Protein AF-A0A2S9X5I8-F1 (afdb_monomer)

Foldseek 3Di:
DDDDDDDDDDDDDDDDDDDPDPPDDDQLDPVLLVLLVQLLVLLVVLLVLLPDDDLLDPVSLVVNVVSLVSNLVSLVVNLVVVQAADPVLVVLLVVLLVLLVVLVFDQPPDPVPPDDDPPQGRSSSSVSLSSCSVRLVCPQLVLLSLLLNQLVVLLVLCCVQAVVCQVVQWADDPDPFKIKGQLVSRLVSLVVSVQCFDPPNHFFSPDPVPPDPVGFDLDQVVQVVVQVLQQQWDWDDVPPPPSTITIGGNCVLSVQLNVLSCVLDQDPPRNIRMDGPVSVVVSVVSNVVSSVSSVVSSVVSVVSSVSSSVSSSSSSVSVSVSSVVSSVVSVVSVVD

InterPro domains:
  IPR009483 Type III secretion systems tip complex component IpaD/BipD/SipD [PF06511] (50-334)
  IPR009483 Type III secretion systems tip complex component IpaD/BipD/SipD [TIGR02553] (14-335)
  IPR036708 BipD-like superfamily [G3DSA:1.20.1710.10] (15-336)
  IPR036708 BipD-like superfamily [SSF140693] (68-326)

Sequence (336 aa):
MRSSPSASPYPASSAAPDNHVIEQSAPVSDAVVSALENAQLKANTLSSILNSAAFSDLALRNERSVVQQQFRTSLAGLSDMGLPFTEAQRQALQEGLTAYVEAGARVPSMQISDDSPRTHSDVDLWELIMAAISGIGNSYLGVYEDVLTKYTEFFKAFSNKILAMMSTWIKPGSDDNTVGLDVNGILGALRDLLNEFSPPNGGVLLPREGDTENGWYENKSEAEEWASELPGSRVVEDPEHSGHWKVVIDMGPIDNMIAELEKLGTFGPIDIAYMNNAQFQSWQASFNSQQEILKNALQTLTQKYSNANSTYDNLVKVLSSTISACLETAKSFLQA

Organism: NCBI:txid1382803

Structure (mmCIF, N/CA/C/O backbone):
data_AF-A0A2S9X5I8-F1
#
_entry.id   AF-A0A2S9X5I8-F1
#
loop_
_atom_site.group_PDB
_atom_site.id
_atom_site.type_symbol
_atom_site.label_atom_id
_atom_site.label_alt_id
_atom_site.label_comp_id
_atom_site.label_asym_id
_atom_site.label_entity_id
_atom_site.label_seq_id
_atom_site.pdbx_PDB_ins_code
_atom_site.Cartn_x
_atom_site.Cartn_y
_atom_site.Cartn_z
_atom_site.occupancy
_atom_site.B_iso_or_equiv
_atom_site.auth_seq_id
_atom_site.auth_comp_id
_atom_site.auth_asym_id
_atom_site.auth_atom_id
_atom_site.pdbx_PDB_model_num
ATOM 1 N N . MET A 1 1 ? -94.592 2.952 50.146 1.00 37.78 1 MET A N 1
ATOM 2 C CA . MET A 1 1 ? -93.134 2.744 50.005 1.00 37.78 1 MET A CA 1
ATOM 3 C C . MET A 1 1 ? -92.466 4.100 50.187 1.00 37.78 1 MET A C 1
ATOM 5 O O . MET A 1 1 ? -92.813 5.001 49.443 1.00 37.78 1 MET A O 1
ATOM 9 N N . ARG A 1 2 ? -91.859 4.321 51.368 1.00 34.44 2 ARG A N 1
ATOM 10 C CA . ARG A 1 2 ? -90.451 4.734 51.609 1.00 34.44 2 ARG A CA 1
ATOM 11 C C . ARG A 1 2 ? -89.940 5.864 50.706 1.00 34.44 2 ARG A C 1
ATOM 13 O O . ARG A 1 2 ? -90.009 5.707 49.500 1.00 34.44 2 ARG A O 1
ATOM 20 N N . SER A 1 3 ? -89.275 6.927 51.139 1.00 32.34 3 SER A N 1
ATOM 21 C CA . SER A 1 3 ? -89.001 7.638 52.398 1.00 32.34 3 SER A CA 1
ATOM 22 C C . SER A 1 3 ? -88.277 8.912 51.922 1.00 32.34 3 SER A C 1
ATOM 24 O O . SER A 1 3 ? -87.502 8.839 50.969 1.00 32.34 3 SER A O 1
ATOM 26 N N . SER A 1 4 ? -88.535 10.058 52.547 1.00 28.52 4 SER A N 1
ATOM 27 C CA . SER A 1 4 ? -87.863 11.343 52.274 1.00 28.52 4 SER A CA 1
ATOM 28 C C . SER A 1 4 ? -86.419 11.385 52.865 1.00 28.52 4 SER A C 1
ATOM 30 O O . SER A 1 4 ? -85.915 10.342 53.279 1.00 28.52 4 SER A O 1
ATOM 32 N N . PRO A 1 5 ? -85.740 12.550 52.955 1.00 54.75 5 PRO A N 1
ATOM 33 C CA . PRO A 1 5 ? -84.664 13.027 52.072 1.00 54.75 5 PRO A CA 1
ATOM 34 C C . PRO A 1 5 ? -83.344 13.291 52.851 1.00 54.75 5 PRO A C 1
ATOM 36 O O . PRO A 1 5 ? -83.309 13.090 54.057 1.00 54.75 5 PRO A O 1
ATOM 39 N N . SER A 1 6 ? -82.277 13.794 52.212 1.00 30.12 6 SER A N 1
ATOM 40 C CA . SER A 1 6 ? -81.400 14.848 52.783 1.00 30.12 6 SER A CA 1
ATOM 41 C C . SER A 1 6 ? -80.223 15.178 51.860 1.00 30.12 6 SER A C 1
ATOM 43 O O . SER A 1 6 ? -79.555 14.297 51.330 1.00 30.12 6 SER A O 1
ATOM 45 N N . ALA A 1 7 ? -79.974 16.479 51.731 1.00 32.38 7 ALA A N 1
ATOM 46 C CA . ALA A 1 7 ? -78.851 17.130 51.071 1.00 32.38 7 ALA A CA 1
ATOM 47 C C . ALA A 1 7 ? -77.507 16.926 51.794 1.00 32.38 7 ALA A C 1
ATOM 49 O O . ALA A 1 7 ? -77.507 16.725 53.010 1.00 32.38 7 ALA A O 1
ATOM 50 N N . SER A 1 8 ? -76.386 17.120 51.082 1.00 34.78 8 SER A N 1
ATOM 51 C CA . SER A 1 8 ? -75.326 18.092 51.445 1.00 34.78 8 SER A CA 1
ATOM 52 C C . SER A 1 8 ? -74.068 18.014 50.546 1.00 34.78 8 SER A C 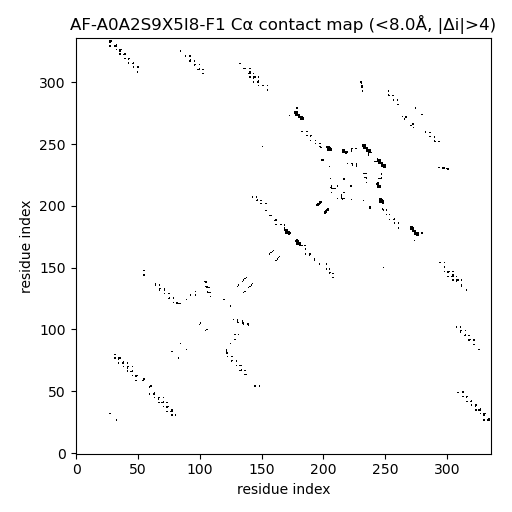1
ATOM 54 O O . SER A 1 8 ? -73.922 17.041 49.810 1.00 34.78 8 SER A O 1
ATOM 56 N N . PRO A 1 9 ? -73.209 19.062 50.554 1.00 47.09 9 PRO A N 1
ATOM 57 C CA . PRO A 1 9 ? -72.314 19.478 49.460 1.00 47.09 9 PRO A CA 1
ATOM 58 C C . PRO A 1 9 ? -70.809 19.265 49.765 1.00 47.09 9 PRO A C 1
ATOM 60 O O . PRO A 1 9 ? -70.504 18.742 50.830 1.00 47.09 9 PRO A O 1
ATOM 63 N N . TYR A 1 10 ? -69.925 19.753 48.862 1.00 30.06 10 TYR A N 1
ATOM 64 C CA . TYR A 1 10 ? -68.484 20.139 48.993 1.00 30.06 10 TYR A CA 1
ATOM 65 C C . TYR A 1 10 ? -67.465 19.476 48.021 1.00 30.06 10 TYR A C 1
ATOM 67 O O . TYR A 1 10 ? -67.820 18.491 47.378 1.00 30.06 10 TYR A O 1
ATOM 75 N N . PRO A 1 11 ? -66.270 20.089 47.773 1.00 41.66 11 PRO A N 1
ATOM 76 C CA . PRO A 1 11 ? -65.750 20.357 46.428 1.00 41.66 11 PRO A CA 1
ATOM 77 C C . PRO A 1 11 ? -64.325 19.787 46.174 1.00 41.66 11 PRO A C 1
ATOM 79 O O . PRO A 1 11 ? -63.853 18.907 46.883 1.00 41.66 11 PRO A O 1
ATOM 82 N N . ALA A 1 12 ? -63.673 20.317 45.133 1.00 40.72 12 ALA A N 1
ATOM 83 C CA . ALA A 1 12 ? -62.367 19.990 44.551 1.00 40.72 12 ALA A CA 1
ATOM 84 C C . ALA A 1 12 ? -61.193 19.671 45.506 1.00 40.72 12 ALA A C 1
ATOM 86 O O . ALA A 1 12 ? -61.000 20.332 46.524 1.00 40.72 12 ALA A O 1
ATOM 87 N N . SER A 1 13 ? -60.313 18.761 45.063 1.00 30.11 13 SER A N 1
ATOM 88 C CA . SER A 1 13 ? -58.919 18.666 45.516 1.00 30.11 13 SER A CA 1
ATOM 89 C C . SER A 1 13 ? -57.985 18.315 44.349 1.00 30.11 13 SER A C 1
ATOM 91 O O . SER A 1 13 ? -58.261 17.407 43.566 1.00 30.11 13 SER A O 1
ATOM 93 N N . SER A 1 14 ? -56.913 19.098 44.226 1.00 32.62 14 SER A N 1
ATOM 94 C CA . SER A 1 14 ? -55.806 18.978 43.278 1.00 32.62 14 SER A CA 1
ATOM 95 C C . SER A 1 14 ? -54.901 17.789 43.612 1.00 32.62 14 SER A C 1
ATOM 97 O O . SER A 1 14 ? -54.417 17.702 44.740 1.00 32.62 14 SER A O 1
ATOM 99 N N . ALA A 1 15 ? -54.580 16.953 42.626 1.00 31.75 15 ALA A N 1
ATOM 100 C CA . ALA A 1 15 ? -53.465 16.013 42.714 1.00 31.75 15 ALA A CA 1
ATOM 101 C C . ALA A 1 15 ? -52.297 16.535 41.863 1.00 31.75 15 ALA A C 1
ATOM 103 O O . ALA A 1 15 ? -52.464 16.836 40.681 1.00 31.75 15 ALA A O 1
ATOM 104 N N . ALA A 1 16 ? -51.144 16.698 42.510 1.00 29.66 16 ALA A N 1
ATOM 105 C CA . ALA A 1 16 ? -49.859 17.010 41.898 1.00 29.66 16 ALA A CA 1
ATOM 106 C C . ALA A 1 16 ? -49.371 15.843 41.010 1.00 29.66 16 ALA A C 1
ATOM 108 O O . ALA A 1 16 ? -49.796 14.708 41.232 1.00 29.66 16 ALA A O 1
ATOM 109 N N . PRO A 1 17 ? -48.488 16.083 40.024 1.00 34.19 17 PRO A N 1
ATOM 110 C CA . PRO A 1 17 ? -47.900 15.007 39.239 1.00 34.19 17 PRO A CA 1
ATOM 111 C C . PRO A 1 17 ? -46.821 14.277 40.053 1.00 34.19 17 PRO A C 1
ATOM 113 O O . PRO A 1 17 ? -45.871 14.896 40.535 1.00 34.19 17 PRO A O 1
ATOM 116 N N . ASP A 1 18 ? -46.989 12.961 40.192 1.00 29.16 18 ASP A N 1
ATOM 117 C CA . ASP A 1 18 ? -45.997 12.044 40.751 1.00 29.16 18 ASP A CA 1
ATOM 118 C C . ASP A 1 18 ? -44.714 12.080 39.916 1.00 29.16 18 ASP A C 1
ATOM 120 O O . ASP A 1 18 ? -44.684 11.735 38.733 1.00 29.16 18 ASP A O 1
ATOM 124 N N . ASN A 1 19 ? -43.640 12.514 40.564 1.00 31.80 19 ASN A N 1
ATOM 125 C CA . ASN A 1 19 ? -42.299 12.556 40.016 1.00 31.80 19 ASN A CA 1
ATOM 126 C C . ASN A 1 19 ? -41.675 11.160 40.187 1.00 31.80 19 ASN A C 1
ATOM 128 O O . ASN A 1 19 ? -41.025 10.880 41.194 1.00 31.80 19 ASN A O 1
ATOM 132 N N . HIS A 1 20 ? -41.905 10.256 39.232 1.00 30.30 20 HIS A N 1
ATOM 133 C CA . HIS A 1 20 ? -41.180 8.986 39.176 1.00 30.30 20 HIS A CA 1
ATOM 134 C C . HIS A 1 20 ? -39.748 9.235 38.691 1.00 30.30 20 HIS A C 1
ATOM 136 O O . HIS A 1 20 ? -39.457 9.238 37.497 1.00 30.30 20 HIS A O 1
ATOM 142 N N . VAL A 1 21 ? -38.847 9.437 39.651 1.00 31.95 21 VAL A N 1
ATOM 143 C CA . VAL A 1 21 ? -37.407 9.264 39.462 1.00 31.95 21 VAL A CA 1
ATOM 144 C C . VAL A 1 21 ? -37.164 7.777 39.196 1.00 31.95 21 VAL A C 1
ATOM 146 O O . VAL A 1 21 ? -37.357 6.943 40.079 1.00 31.95 21 VAL A O 1
ATOM 149 N N . ILE A 1 22 ? -36.777 7.432 37.968 1.00 32.19 22 ILE A N 1
ATOM 150 C CA . ILE A 1 22 ? -36.187 6.125 37.667 1.00 32.19 22 ILE A CA 1
ATOM 151 C C . ILE A 1 22 ? -34.718 6.204 38.098 1.00 32.19 22 ILE A C 1
ATOM 153 O O . ILE A 1 22 ? -33.839 6.509 37.302 1.00 32.19 22 ILE A O 1
ATOM 157 N N . GLU A 1 23 ? -34.459 5.968 39.382 1.00 36.84 23 GLU A N 1
ATOM 158 C CA . GLU A 1 23 ? -33.131 5.621 39.897 1.00 36.84 23 GLU A CA 1
ATOM 159 C C . GLU A 1 23 ? -33.099 4.105 40.106 1.00 36.84 23 GLU A C 1
ATOM 161 O O . GLU A 1 23 ? -33.421 3.587 41.172 1.00 36.84 23 GLU A O 1
ATOM 166 N N . GLN A 1 24 ? -32.745 3.373 39.055 1.00 35.09 24 GLN A N 1
ATOM 167 C CA . GLN A 1 24 ? -32.189 2.029 39.192 1.00 35.09 24 GLN A CA 1
ATOM 168 C C . GLN A 1 24 ? -30.978 1.929 38.268 1.00 35.09 24 GLN A C 1
ATOM 170 O O . GLN A 1 24 ? -31.032 1.320 37.204 1.00 35.09 24 GLN A O 1
ATOM 175 N N . SER A 1 25 ? -29.876 2.567 38.667 1.00 44.94 25 SER A N 1
ATOM 176 C CA . SER A 1 25 ? -28.558 2.165 38.189 1.00 44.94 25 SER A CA 1
ATOM 177 C C . SER A 1 25 ? -28.259 0.782 38.774 1.00 44.94 25 SER A C 1
ATOM 179 O O . SER A 1 25 ? -28.389 0.558 39.979 1.00 44.94 25 SER A O 1
ATOM 181 N N . ALA A 1 26 ? -27.916 -0.182 37.918 1.00 48.59 26 ALA A N 1
ATOM 182 C CA . ALA A 1 26 ? -27.430 -1.479 38.373 1.00 48.59 26 ALA A CA 1
ATOM 183 C C . ALA A 1 26 ? -26.225 -1.272 39.317 1.00 48.59 26 ALA A C 1
ATOM 185 O O . ALA A 1 26 ? -25.416 -0.375 39.062 1.00 48.59 26 ALA A O 1
ATOM 186 N N . PRO A 1 27 ? -26.075 -2.066 40.395 1.00 53.00 27 PRO A N 1
ATOM 187 C CA . PRO A 1 27 ? -24.922 -1.935 41.272 1.00 53.00 27 PRO A CA 1
ATOM 188 C C . PRO A 1 27 ? -23.655 -2.224 40.466 1.00 53.00 27 PRO A C 1
ATOM 190 O O . PRO A 1 27 ? -23.467 -3.329 39.950 1.00 53.00 27 PRO A O 1
ATOM 193 N N . VAL A 1 28 ? -22.795 -1.213 40.339 1.00 63.78 28 VAL A N 1
ATOM 194 C CA . VAL A 1 28 ? -21.451 -1.374 39.788 1.00 63.78 28 VAL A CA 1
ATOM 195 C C . VAL A 1 28 ? -20.745 -2.439 40.625 1.00 63.78 28 VAL A C 1
ATOM 197 O O . VAL A 1 28 ? -20.655 -2.313 41.842 1.00 63.78 28 VAL A O 1
ATOM 200 N N . SER A 1 29 ? -20.290 -3.513 39.983 1.00 78.25 29 SER A N 1
ATOM 201 C CA . SER A 1 29 ? -19.595 -4.620 40.646 1.00 78.25 29 SER A CA 1
ATOM 202 C C . SER A 1 29 ? -18.099 -4.590 40.334 1.00 78.25 29 SER A C 1
ATOM 204 O O . SER A 1 29 ? -17.684 -4.038 39.313 1.00 78.25 29 SER A O 1
ATOM 206 N N . ASP A 1 30 ? -17.282 -5.256 41.153 1.00 84.06 30 ASP A N 1
ATOM 207 C CA . ASP A 1 30 ? -15.849 -5.463 40.872 1.00 84.06 30 ASP A CA 1
ATOM 208 C C . ASP A 1 30 ? -15.601 -6.090 39.483 1.00 84.06 30 ASP A C 1
ATOM 210 O O . ASP A 1 30 ? -14.559 -5.868 38.859 1.00 84.06 30 ASP A O 1
ATOM 214 N N . ALA A 1 31 ? -16.579 -6.842 38.960 1.00 86.06 31 ALA A N 1
ATOM 215 C CA . ALA A 1 31 ? -16.538 -7.411 37.617 1.00 86.06 31 ALA A CA 1
ATOM 216 C C . ALA A 1 31 ? -16.594 -6.336 36.515 1.00 86.06 31 ALA A C 1
ATOM 218 O O . ALA A 1 31 ? -15.864 -6.447 35.530 1.00 86.06 31 ALA A O 1
ATOM 219 N N . VAL A 1 32 ? -17.392 -5.276 36.697 1.00 86.56 32 VAL A N 1
ATOM 220 C CA . VAL A 1 32 ? -17.468 -4.133 35.766 1.00 86.56 32 VAL A CA 1
ATOM 221 C C . VAL A 1 32 ? -16.136 -3.388 35.728 1.00 86.56 32 VAL A C 1
ATOM 223 O O . VAL A 1 32 ? -15.614 -3.102 34.652 1.00 86.56 32 VAL A O 1
ATOM 226 N N . VAL A 1 33 ? -15.548 -3.122 36.898 1.00 89.75 33 VAL A N 1
ATOM 227 C CA . VAL A 1 33 ? -14.234 -2.467 36.995 1.00 89.75 33 VAL A CA 1
ATOM 228 C C . VAL A 1 33 ? -13.156 -3.303 36.310 1.00 89.75 33 VAL A C 1
ATOM 230 O O . VAL A 1 33 ? -12.406 -2.776 35.493 1.00 89.75 33 VAL A O 1
ATOM 233 N N . SER A 1 34 ? -13.126 -4.612 36.568 1.00 91.31 34 SER A N 1
ATOM 234 C CA . SER A 1 34 ? -12.156 -5.525 35.950 1.00 91.31 34 SER A CA 1
ATOM 235 C C . SER A 1 3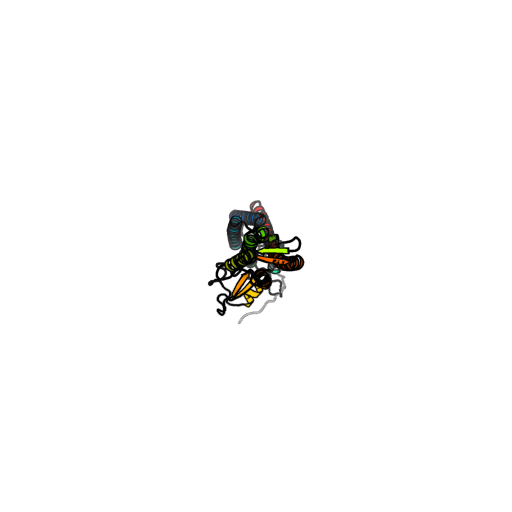4 ? -12.291 -5.577 34.422 1.00 91.31 34 SER A C 1
ATOM 237 O O . SER A 1 34 ? -11.288 -5.617 33.706 1.00 91.31 34 SER A O 1
ATOM 239 N N . ALA A 1 35 ? -13.523 -5.554 33.901 1.00 91.31 35 ALA A N 1
ATOM 240 C CA . ALA A 1 35 ? -13.779 -5.536 32.462 1.00 91.31 35 ALA A CA 1
ATOM 241 C C . ALA A 1 35 ? -13.320 -4.224 31.808 1.00 91.31 35 ALA A C 1
ATOM 243 O O . ALA A 1 35 ? -12.678 -4.253 30.756 1.00 91.31 35 ALA A O 1
ATOM 244 N N . LEU A 1 36 ? -13.581 -3.084 32.455 1.00 91.38 36 LEU A N 1
ATOM 245 C CA . LEU A 1 36 ? -13.126 -1.770 31.998 1.00 91.38 36 LEU A CA 1
ATOM 246 C C . LEU A 1 36 ? -11.594 -1.662 32.017 1.00 91.38 36 LEU A C 1
ATOM 248 O O . LEU A 1 36 ? -11.007 -1.191 31.045 1.00 91.38 36 LEU A O 1
ATOM 252 N N . GLU A 1 37 ? -10.924 -2.163 33.059 1.00 94.19 37 GLU A N 1
ATOM 253 C CA . GLU A 1 37 ? -9.454 -2.216 33.123 1.00 94.19 37 GLU A CA 1
ATOM 254 C C . GLU A 1 37 ? -8.860 -3.102 32.022 1.00 94.19 37 GLU A C 1
ATOM 256 O O . GLU A 1 37 ? -7.858 -2.742 31.398 1.00 94.19 37 GLU A O 1
ATOM 261 N N . ASN A 1 38 ? -9.498 -4.240 31.734 1.00 94.19 38 ASN A N 1
ATOM 262 C CA . ASN A 1 38 ? -9.086 -5.108 30.639 1.00 94.19 38 ASN A CA 1
ATOM 263 C C . ASN A 1 38 ? -9.219 -4.407 29.279 1.00 94.19 38 ASN A C 1
ATOM 265 O O . ASN A 1 38 ? -8.256 -4.393 28.512 1.00 94.19 38 ASN A O 1
ATOM 269 N N . ALA A 1 39 ? -10.370 -3.790 28.997 1.00 92.62 39 ALA A N 1
ATOM 270 C CA . ALA A 1 39 ? -10.597 -3.052 27.756 1.00 92.62 39 ALA A CA 1
ATOM 271 C C . ALA A 1 39 ? -9.616 -1.878 27.601 1.00 92.62 39 ALA A C 1
ATOM 273 O O . ALA A 1 39 ? -9.044 -1.687 26.526 1.00 92.62 39 ALA A O 1
ATOM 274 N N . GLN A 1 40 ? -9.349 -1.152 28.691 1.00 94.19 40 GLN A N 1
ATOM 275 C CA . GLN A 1 40 ? -8.390 -0.051 28.736 1.00 94.19 40 GLN A CA 1
ATOM 276 C C . GLN A 1 40 ? -6.969 -0.511 28.393 1.00 94.19 40 GLN A C 1
ATOM 278 O O . GLN A 1 40 ? -6.272 0.135 27.606 1.00 94.19 40 GLN A O 1
ATOM 283 N N . LEU A 1 41 ? -6.535 -1.644 28.954 1.00 95.56 41 LEU A N 1
ATOM 284 C CA . LEU A 1 41 ? -5.236 -2.232 28.642 1.00 95.56 41 LEU A CA 1
ATOM 285 C C . LEU A 1 41 ? -5.129 -2.557 27.147 1.00 95.56 41 LEU A C 1
ATOM 287 O O . LEU A 1 41 ? -4.132 -2.203 26.522 1.00 95.56 41 LEU A O 1
ATOM 291 N N . LYS A 1 42 ? -6.159 -3.181 26.560 1.00 95.12 42 LYS A N 1
ATOM 292 C CA . LYS A 1 42 ? -6.163 -3.538 25.132 1.00 95.12 42 LYS A CA 1
ATOM 293 C C . LYS A 1 42 ? -6.160 -2.315 24.217 1.00 95.12 42 LYS A C 1
ATOM 295 O O . LYS A 1 42 ? -5.407 -2.315 23.245 1.00 95.12 42 LYS A O 1
ATOM 300 N N . ALA A 1 43 ? -6.912 -1.267 24.553 1.00 93.19 43 ALA A N 1
ATOM 301 C CA . ALA A 1 43 ? -6.892 -0.002 23.817 1.00 93.19 43 ALA A CA 1
ATOM 302 C C . ALA A 1 43 ? -5.489 0.633 23.815 1.00 93.19 43 ALA A C 1
ATOM 304 O O . ALA A 1 43 ? -4.976 1.028 22.768 1.00 93.19 43 ALA A O 1
ATOM 305 N N . ASN A 1 44 ? -4.836 0.671 24.981 1.00 93.50 44 ASN A N 1
ATOM 306 C CA . ASN A 1 44 ? -3.496 1.240 25.132 1.00 93.50 44 ASN A CA 1
ATOM 307 C C . ASN A 1 44 ? -2.433 0.427 24.384 1.00 93.50 44 ASN A C 1
ATOM 309 O O . ASN A 1 44 ? -1.581 1.006 23.710 1.00 93.50 44 ASN A O 1
ATOM 313 N N . THR A 1 45 ? -2.490 -0.908 24.460 1.00 92.56 45 THR A N 1
ATOM 314 C CA . THR A 1 45 ? -1.598 -1.779 23.682 1.00 92.56 45 THR A CA 1
ATOM 315 C C . THR A 1 45 ? -1.792 -1.558 22.184 1.00 92.56 45 THR A C 1
ATOM 317 O O . THR A 1 45 ? -0.807 -1.392 21.469 1.00 92.56 45 THR A O 1
ATOM 320 N N . LEU A 1 46 ? -3.041 -1.486 21.710 1.00 91.06 46 LEU A N 1
ATOM 321 C CA . LEU A 1 46 ? -3.333 -1.254 20.298 1.00 91.06 46 LEU A CA 1
ATOM 322 C C . LEU A 1 46 ? -2.775 0.090 19.817 1.00 91.06 46 LEU A C 1
ATOM 324 O O . LEU A 1 46 ? -2.066 0.123 18.817 1.00 91.06 46 LEU A O 1
ATOM 328 N N . SER A 1 47 ? -3.026 1.179 20.550 1.00 91.00 47 SER A N 1
ATOM 329 C CA . SER A 1 47 ? -2.481 2.500 20.207 1.00 91.00 47 SER A CA 1
ATOM 330 C C . SER A 1 47 ? -0.946 2.500 20.222 1.00 91.00 47 SER A C 1
ATOM 332 O O . SER A 1 47 ? -0.319 3.073 19.334 1.00 91.00 47 SER A O 1
ATOM 334 N N . SER A 1 48 ? -0.305 1.791 21.158 1.00 90.69 48 SER A N 1
ATOM 335 C CA . SER A 1 48 ? 1.159 1.652 21.162 1.00 90.69 48 SER A CA 1
ATOM 336 C C . SER A 1 48 ? 1.688 0.937 19.915 1.00 90.69 48 SER A C 1
ATOM 338 O O . SER A 1 48 ? 2.730 1.334 19.397 1.00 90.69 48 SER A O 1
ATOM 340 N N . ILE A 1 49 ? 0.991 -0.095 19.430 1.00 88.75 49 ILE A N 1
ATOM 341 C CA . ILE A 1 49 ? 1.370 -0.815 18.206 1.00 88.75 49 ILE A CA 1
ATOM 342 C C . ILE A 1 49 ? 1.171 0.081 16.977 1.00 88.75 49 ILE A C 1
ATOM 344 O O . ILE A 1 49 ? 2.070 0.167 16.145 1.00 88.75 49 ILE A O 1
ATOM 348 N N . LEU A 1 50 ? 0.054 0.812 16.890 1.00 86.88 50 LEU A N 1
ATOM 349 C CA . LEU A 1 50 ? -0.230 1.745 15.785 1.00 86.88 50 LEU A CA 1
ATOM 350 C C . LEU A 1 50 ? 0.798 2.876 15.666 1.00 86.88 50 LEU A C 1
ATOM 352 O O . LEU A 1 50 ? 1.047 3.383 14.573 1.00 86.88 50 LEU A O 1
ATOM 356 N N . ASN A 1 51 ? 1.402 3.265 16.788 1.00 86.31 51 ASN A N 1
ATOM 357 C CA . ASN A 1 51 ? 2.446 4.285 16.843 1.00 86.31 51 ASN A CA 1
ATOM 358 C C . ASN A 1 51 ? 3.871 3.702 16.730 1.00 86.31 51 ASN A C 1
ATOM 360 O O . ASN A 1 51 ? 4.848 4.452 16.781 1.00 86.31 51 ASN A O 1
ATOM 364 N N . SER A 1 52 ? 4.015 2.381 16.571 1.00 82.00 52 SER A N 1
ATOM 365 C CA . SER A 1 52 ? 5.308 1.735 16.333 1.00 82.00 52 SER A CA 1
ATOM 366 C C . SER A 1 52 ? 5.701 1.819 14.849 1.00 82.00 52 SER A C 1
ATOM 368 O O . SER A 1 52 ? 4.875 1.717 13.946 1.00 82.00 52 SER A O 1
ATOM 370 N N . ALA A 1 53 ? 6.980 2.082 14.579 1.00 60.19 53 ALA A N 1
ATOM 371 C CA . ALA A 1 53 ? 7.423 2.716 13.334 1.00 60.19 53 ALA A CA 1
ATOM 372 C C . ALA A 1 53 ? 7.583 1.803 12.094 1.00 60.19 53 ALA A C 1
ATOM 374 O O . ALA A 1 53 ? 8.292 2.191 11.165 1.00 60.19 53 ALA A O 1
ATOM 375 N N . ALA A 1 54 ? 6.971 0.617 12.020 1.00 63.91 54 ALA A N 1
ATOM 376 C CA . ALA A 1 54 ? 7.208 -0.286 10.885 1.00 63.91 54 ALA A CA 1
ATOM 377 C C . ALA A 1 54 ? 5.946 -1.004 10.388 1.00 63.91 54 ALA A C 1
ATOM 379 O O . ALA A 1 54 ? 5.662 -2.132 10.777 1.00 63.91 54 ALA A O 1
ATOM 380 N N . PHE A 1 55 ? 5.247 -0.386 9.431 1.00 67.81 55 PHE A N 1
ATOM 381 C CA . PHE A 1 55 ? 4.151 -1.029 8.687 1.00 67.81 55 PHE A CA 1
ATOM 382 C C . PHE A 1 55 ? 4.608 -2.281 7.915 1.00 67.81 55 PHE A C 1
ATOM 384 O O . PHE A 1 55 ? 3.816 -3.179 7.648 1.00 67.81 55 PHE A O 1
ATOM 391 N N . SER A 1 56 ? 5.889 -2.339 7.538 1.00 66.25 56 SER A N 1
ATOM 392 C CA . SER A 1 56 ? 6.476 -3.441 6.773 1.00 66.25 56 SER A CA 1
ATOM 393 C C . SER A 1 56 ? 6.845 -4.653 7.633 1.00 66.25 56 SER A C 1
ATOM 395 O O . SER A 1 56 ? 7.187 -5.703 7.088 1.00 66.25 56 SER A O 1
ATOM 397 N N . ASP A 1 57 ? 6.767 -4.542 8.961 1.00 78.06 57 ASP A N 1
ATOM 398 C CA . ASP A 1 57 ? 7.034 -5.656 9.864 1.00 78.06 57 ASP A CA 1
ATOM 399 C C . ASP A 1 57 ? 5.792 -6.555 9.974 1.00 78.06 57 ASP A C 1
ATOM 401 O O . ASP A 1 57 ? 4.769 -6.200 10.565 1.00 78.06 57 ASP A O 1
ATOM 405 N N . LEU A 1 58 ? 5.881 -7.750 9.385 1.00 74.50 58 LEU A N 1
ATOM 406 C CA . LEU A 1 58 ? 4.813 -8.749 9.424 1.00 74.50 58 LEU A CA 1
ATOM 407 C C . LEU A 1 58 ? 4.462 -9.179 10.858 1.00 74.50 58 LEU A C 1
ATOM 409 O O . LEU A 1 58 ? 3.295 -9.453 11.137 1.00 74.50 58 LEU A O 1
ATOM 413 N N . ALA A 1 59 ? 5.436 -9.236 11.771 1.00 80.12 59 ALA A N 1
ATOM 414 C CA . ALA A 1 59 ? 5.179 -9.612 13.156 1.00 80.12 59 ALA A CA 1
ATOM 415 C C . ALA A 1 59 ? 4.339 -8.542 13.862 1.00 80.12 59 ALA A C 1
ATOM 417 O O . ALA A 1 59 ? 3.345 -8.889 14.498 1.00 80.12 59 ALA A O 1
ATOM 418 N N . LEU A 1 60 ? 4.669 -7.259 13.669 1.00 79.38 60 LEU A N 1
ATOM 419 C CA . LEU A 1 60 ? 3.883 -6.148 14.218 1.00 79.38 60 LEU A CA 1
ATOM 420 C C . LEU A 1 60 ? 2.473 -6.088 13.621 1.00 79.38 60 LEU A C 1
ATOM 422 O O . LEU A 1 60 ? 1.517 -5.839 14.352 1.00 79.38 60 LEU A O 1
ATOM 426 N N . ARG A 1 61 ? 2.304 -6.374 12.323 1.00 78.19 61 ARG A N 1
ATOM 427 C CA . ARG A 1 61 ? 0.969 -6.452 11.696 1.00 78.19 61 ARG A CA 1
ATOM 428 C C . ARG A 1 61 ? 0.120 -7.586 12.268 1.00 78.19 61 ARG A C 1
ATOM 430 O O . ARG A 1 61 ? -1.047 -7.380 12.604 1.00 78.19 61 ARG A O 1
ATOM 437 N N . ASN A 1 62 ? 0.710 -8.768 12.440 1.00 81.94 62 ASN A N 1
ATOM 438 C CA . ASN A 1 62 ? 0.028 -9.899 13.066 1.00 81.94 62 ASN A CA 1
ATOM 439 C C . ASN A 1 62 ? -0.339 -9.589 14.523 1.00 81.94 62 ASN A C 1
ATOM 441 O O . ASN A 1 62 ? -1.459 -9.865 14.952 1.00 81.94 62 ASN A O 1
ATOM 445 N N . GLU A 1 63 ? 0.571 -8.966 15.273 1.00 85.75 63 GLU A N 1
ATOM 446 C CA . GLU A 1 63 ? 0.313 -8.525 16.643 1.00 85.75 63 GLU A CA 1
ATOM 447 C C . GLU A 1 63 ? -0.823 -7.494 16.697 1.00 85.75 63 GLU A C 1
ATOM 449 O O . GLU A 1 63 ? -1.749 -7.648 17.494 1.00 85.75 63 GLU A O 1
ATOM 454 N N . ARG A 1 64 ? -0.820 -6.501 15.797 1.00 85.69 64 ARG A N 1
ATOM 455 C CA . ARG A 1 64 ? -1.892 -5.504 15.656 1.00 85.69 64 ARG A CA 1
ATOM 456 C C . ARG A 1 64 ? -3.246 -6.174 15.451 1.00 85.69 64 ARG A C 1
ATOM 458 O O . ARG A 1 64 ? -4.187 -5.855 16.174 1.00 85.69 64 ARG A O 1
ATOM 465 N N . SER A 1 65 ? -3.334 -7.113 14.507 1.00 83.62 65 SER A N 1
ATOM 466 C CA . SER A 1 65 ? -4.569 -7.850 14.211 1.00 83.62 65 SER A CA 1
ATOM 467 C C . SER A 1 65 ? -5.077 -8.623 15.437 1.00 83.62 65 SER A C 1
ATOM 469 O O . SER A 1 65 ? -6.252 -8.527 15.803 1.00 83.62 65 SER A O 1
ATOM 471 N N . VAL A 1 66 ? -4.180 -9.313 16.149 1.00 87.56 66 VAL A N 1
ATOM 472 C CA . VAL A 1 66 ? -4.520 -10.048 17.377 1.00 87.56 66 VAL A CA 1
ATOM 473 C C . VAL A 1 66 ? -5.006 -9.106 18.480 1.00 87.56 66 VAL A C 1
ATOM 475 O O . VAL A 1 66 ? -6.038 -9.365 19.102 1.00 87.56 66 VAL A O 1
ATOM 478 N N . VAL A 1 67 ? -4.296 -8.006 18.736 1.00 90.31 67 VAL A N 1
ATOM 479 C CA . VAL A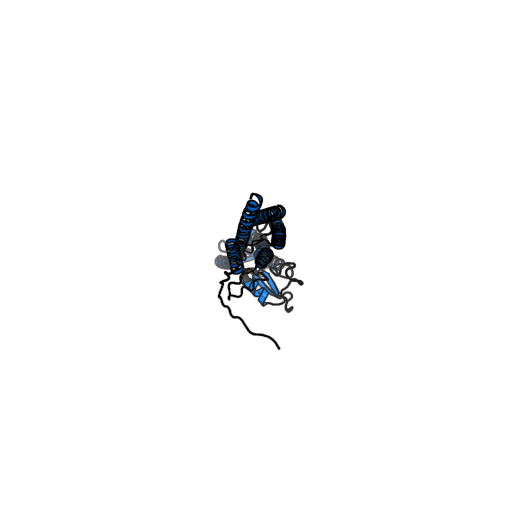 1 67 ? -4.661 -7.046 19.789 1.00 90.31 67 VAL A CA 1
ATOM 480 C C . VAL A 1 67 ? -5.961 -6.320 19.447 1.00 90.31 67 VAL A C 1
ATOM 482 O O . VAL A 1 67 ? -6.790 -6.118 20.332 1.00 90.31 67 VAL A O 1
ATOM 485 N N . GLN A 1 68 ? -6.198 -6.002 18.175 1.00 88.44 68 GLN A N 1
ATOM 486 C CA . GLN A 1 68 ? -7.467 -5.456 17.694 1.00 88.44 68 GLN A CA 1
ATOM 487 C C . GLN A 1 68 ? -8.633 -6.415 17.972 1.00 88.44 68 GLN A C 1
ATOM 489 O O . GLN A 1 68 ? -9.662 -5.990 18.501 1.00 88.44 68 GLN A O 1
ATOM 494 N N . GLN A 1 69 ? -8.468 -7.712 17.695 1.00 87.88 69 GLN A N 1
ATOM 495 C CA . GLN A 1 69 ? -9.499 -8.711 17.987 1.00 87.88 69 GLN A CA 1
ATOM 496 C C . GLN A 1 69 ? -9.746 -8.867 19.496 1.00 87.88 69 GLN A C 1
ATOM 498 O O . GLN A 1 69 ? -10.894 -8.989 19.937 1.00 87.88 69 GLN A O 1
ATOM 503 N N . GLN A 1 70 ? -8.684 -8.835 20.305 1.00 90.81 70 GLN A N 1
ATOM 504 C CA . GLN A 1 70 ? -8.804 -8.853 21.764 1.00 90.81 70 GLN A CA 1
ATOM 505 C C . GLN A 1 70 ? -9.546 -7.617 22.271 1.00 90.81 70 GLN A C 1
ATOM 507 O O . GLN A 1 70 ? -10.451 -7.756 23.086 1.00 90.81 70 GLN A O 1
ATOM 512 N N . PHE A 1 71 ? -9.216 -6.431 21.753 1.00 92.00 71 PHE A N 1
ATOM 513 C CA . PHE A 1 71 ? -9.887 -5.195 22.130 1.00 92.00 71 PHE A CA 1
ATOM 514 C C . PHE A 1 71 ? -11.377 -5.242 21.790 1.00 92.00 71 PHE A C 1
ATOM 516 O O . PHE A 1 71 ? -12.204 -4.999 22.665 1.00 92.00 71 PHE A O 1
ATOM 523 N N . ARG A 1 72 ? -11.734 -5.665 20.569 1.00 88.94 72 ARG A N 1
ATOM 524 C CA . ARG A 1 72 ? -13.133 -5.885 20.169 1.00 88.94 72 ARG A CA 1
ATOM 525 C C . ARG A 1 72 ? -13.862 -6.810 21.147 1.00 88.94 72 ARG A C 1
ATOM 527 O O . ARG A 1 72 ? -14.978 -6.512 21.556 1.00 88.94 72 ARG A O 1
ATOM 534 N N . THR A 1 73 ? -13.234 -7.923 21.522 1.00 89.88 73 THR A N 1
ATOM 535 C CA . THR A 1 73 ? -13.827 -8.898 22.450 1.00 89.88 73 THR A CA 1
ATOM 536 C C . THR A 1 73 ? -14.059 -8.287 23.834 1.00 89.88 73 THR A C 1
ATOM 538 O O . THR A 1 73 ? -15.110 -8.512 24.430 1.00 89.88 73 THR A O 1
ATOM 541 N N . SER A 1 74 ? -13.128 -7.464 24.329 1.00 91.19 74 SER A N 1
ATOM 542 C CA . SER A 1 74 ? -13.314 -6.728 25.583 1.00 91.19 74 SER A CA 1
ATOM 543 C C . SER A 1 74 ? -14.498 -5.758 25.502 1.00 91.19 74 SER A C 1
ATOM 545 O O . SER A 1 74 ? -15.271 -5.676 26.450 1.00 91.19 74 SER A O 1
ATOM 547 N N . LEU A 1 75 ? -14.689 -5.068 24.370 1.00 88.88 75 LEU A N 1
ATOM 548 C CA . LEU A 1 75 ? -15.836 -4.172 24.176 1.00 88.88 75 LEU A CA 1
ATOM 549 C C . LEU A 1 75 ? -17.173 -4.909 24.100 1.00 88.88 75 LEU A C 1
ATOM 551 O O . LEU A 1 75 ? -18.155 -4.417 24.646 1.00 88.88 75 LEU A O 1
ATOM 555 N N . ALA A 1 76 ? -17.207 -6.097 23.492 1.00 87.06 76 ALA A N 1
ATOM 556 C CA . ALA A 1 76 ? -18.399 -6.945 23.512 1.00 87.06 76 ALA A CA 1
ATOM 557 C C . ALA A 1 76 ? -18.804 -7.287 24.951 1.00 87.06 76 ALA A C 1
ATOM 559 O O . ALA A 1 76 ? -19.962 -7.124 25.322 1.00 87.06 76 ALA A O 1
ATOM 560 N N . GLY A 1 77 ? -17.827 -7.635 25.795 1.00 87.75 77 GLY A N 1
ATOM 561 C CA . GLY A 1 77 ? -18.069 -7.861 27.218 1.00 87.75 77 GLY A CA 1
ATOM 562 C C . GLY A 1 77 ? -18.618 -6.630 27.950 1.00 87.75 77 GLY A C 1
ATOM 563 O O . GLY A 1 77 ? -19.469 -6.781 28.820 1.00 87.75 77 GLY A O 1
ATOM 564 N N . LEU A 1 78 ? -18.176 -5.416 27.597 1.00 86.19 78 LEU A N 1
ATOM 565 C CA . LEU A 1 78 ? -18.726 -4.173 28.163 1.00 86.19 78 LEU A CA 1
ATOM 566 C C . LEU A 1 78 ? -20.162 -3.901 27.692 1.00 86.19 78 LEU A C 1
ATOM 568 O O . LEU A 1 78 ? -20.991 -3.461 28.490 1.00 86.19 78 LEU A O 1
ATOM 572 N N . SER A 1 79 ? -20.457 -4.191 26.424 1.00 84.50 79 SER A N 1
ATOM 573 C CA . SER A 1 79 ? -21.801 -4.084 25.849 1.00 84.50 79 SER A CA 1
ATOM 574 C C . SER A 1 79 ? -22.788 -5.019 26.550 1.00 84.50 79 SER A C 1
ATOM 576 O O . SER A 1 79 ? -23.872 -4.588 26.941 1.00 84.50 79 SER A O 1
ATOM 578 N N . ASP A 1 80 ? -22.395 -6.275 26.783 1.00 85.25 80 ASP A N 1
ATOM 579 C CA . ASP A 1 80 ? -23.222 -7.283 27.464 1.00 85.25 80 ASP A CA 1
ATOM 580 C C . ASP A 1 80 ? -23.547 -6.901 28.918 1.00 85.25 80 ASP A C 1
ATOM 582 O O . ASP A 1 80 ? -24.566 -7.317 29.470 1.00 85.25 80 ASP A O 1
ATOM 586 N N . MET A 1 81 ? -22.696 -6.083 29.545 1.00 83.81 81 MET A N 1
ATOM 587 C CA . MET A 1 81 ? -22.922 -5.548 30.891 1.00 83.81 81 MET A CA 1
ATOM 588 C C . MET A 1 81 ? -23.911 -4.373 30.920 1.00 83.81 81 MET A C 1
ATOM 590 O O . MET A 1 81 ? -24.280 -3.933 32.009 1.00 83.81 81 MET A O 1
ATOM 594 N N . GLY A 1 82 ? -24.345 -3.862 29.762 1.00 78.38 82 GLY A N 1
ATOM 595 C CA . GLY A 1 82 ? -25.328 -2.782 29.665 1.00 78.38 82 GLY A CA 1
ATOM 596 C C . GLY A 1 82 ? -24.840 -1.453 30.242 1.00 78.38 82 GLY A C 1
ATOM 597 O O . GLY A 1 82 ? -25.632 -0.714 30.826 1.00 78.38 82 GLY A O 1
ATOM 598 N N . LEU A 1 83 ? -23.537 -1.164 30.134 1.00 76.38 83 LEU A N 1
ATOM 599 C CA . LEU A 1 83 ? -22.960 0.065 30.678 1.00 76.38 83 LEU A CA 1
ATOM 600 C C . LEU A 1 83 ? -23.477 1.295 29.917 1.00 76.38 83 LEU A C 1
ATOM 602 O O . LEU A 1 83 ? -23.244 1.379 28.706 1.00 76.38 83 LEU A O 1
ATOM 606 N N . PRO A 1 84 ? -24.136 2.248 30.606 1.00 77.75 84 PRO A N 1
ATOM 607 C CA . PRO A 1 84 ? -24.668 3.430 29.954 1.00 77.75 84 PRO A CA 1
ATOM 608 C C . PRO A 1 84 ? -23.561 4.430 29.617 1.00 77.75 84 PRO A C 1
ATOM 610 O O . PRO A 1 84 ? -22.554 4.530 30.327 1.00 77.75 84 PRO A O 1
ATOM 613 N N . PHE A 1 85 ? -23.786 5.221 28.571 1.00 80.19 85 PHE A N 1
ATOM 614 C CA . PHE A 1 85 ? -22.933 6.355 28.231 1.00 80.19 85 PHE A CA 1
ATOM 615 C C . PHE A 1 85 ? -23.535 7.665 28.735 1.00 80.19 85 PHE A C 1
ATOM 617 O O . PHE A 1 85 ? -24.737 7.911 28.649 1.00 80.19 85 PHE A O 1
ATOM 624 N N . THR A 1 86 ? -22.676 8.556 29.220 1.00 83.00 86 THR A N 1
ATOM 625 C CA . THR A 1 86 ? -23.037 9.965 29.406 1.00 83.00 86 THR A CA 1
ATOM 626 C C . THR A 1 86 ? -23.167 10.667 28.053 1.00 83.00 86 THR A C 1
ATOM 628 O O . THR A 1 86 ? -22.574 10.242 27.060 1.00 83.00 86 THR A O 1
ATOM 631 N N . GLU A 1 87 ? -23.877 11.796 28.015 1.00 79.94 87 GLU A N 1
ATOM 632 C CA . GLU A 1 87 ? -24.034 12.584 26.784 1.00 79.94 87 GLU A CA 1
ATOM 633 C C . GLU A 1 87 ? -22.682 13.039 26.204 1.00 79.94 87 GLU A C 1
ATOM 635 O O . GLU A 1 87 ? -22.460 12.964 24.999 1.00 79.94 87 GLU A O 1
ATOM 640 N N . ALA A 1 88 ? -21.731 13.418 27.066 1.00 81.75 88 ALA A N 1
ATOM 641 C CA . ALA A 1 88 ? -20.385 13.803 26.641 1.00 81.75 88 ALA A CA 1
ATOM 642 C C . ALA A 1 88 ? -19.613 12.632 26.003 1.00 81.75 88 ALA A C 1
ATOM 644 O O . ALA A 1 88 ? -18.940 12.812 24.989 1.00 81.75 88 ALA A O 1
ATOM 645 N N . GLN A 1 89 ? -19.729 11.423 26.566 1.00 82.94 89 GLN A N 1
ATOM 646 C CA . GLN A 1 89 ? -19.121 10.222 25.984 1.00 82.94 89 GLN A CA 1
ATOM 647 C C . GLN A 1 89 ? -19.767 9.877 24.643 1.00 82.94 89 GLN A C 1
ATOM 649 O O . GLN A 1 89 ? -19.060 9.574 23.685 1.00 82.94 89 GLN A O 1
ATOM 654 N N . ARG A 1 90 ? -21.097 9.974 24.550 1.00 82.31 90 ARG A N 1
ATOM 655 C CA . ARG A 1 90 ? -21.831 9.744 23.305 1.00 82.31 90 ARG A CA 1
ATOM 656 C C . ARG A 1 90 ? -21.373 10.692 22.199 1.00 82.31 90 ARG A C 1
ATOM 658 O O . ARG A 1 90 ? -21.080 10.225 21.101 1.00 82.31 90 ARG A O 1
ATOM 665 N N . GLN A 1 91 ? -21.264 11.986 22.494 1.00 82.88 91 GLN A N 1
ATOM 666 C CA . GLN A 1 91 ? -20.806 12.977 21.524 1.00 82.88 91 GLN A CA 1
ATOM 667 C C . GLN A 1 91 ? -19.380 12.676 21.039 1.00 82.88 91 GLN A C 1
ATOM 669 O O . GLN A 1 91 ? -19.148 12.608 19.834 1.00 82.88 91 GLN A O 1
ATOM 674 N N . ALA A 1 92 ? -18.442 12.410 21.954 1.00 83.38 92 ALA A N 1
ATOM 675 C CA . ALA A 1 92 ? -17.058 12.097 21.591 1.00 83.38 92 ALA A CA 1
ATOM 676 C C . ALA A 1 92 ? -16.956 10.849 20.693 1.00 83.38 92 ALA A C 1
ATOM 678 O O . ALA A 1 92 ? -16.206 10.834 19.716 1.00 83.38 92 ALA A O 1
ATOM 679 N N . LEU A 1 93 ? -17.739 9.810 20.998 1.00 82.44 93 LEU A N 1
ATOM 680 C CA . LEU A 1 93 ? -17.812 8.587 20.199 1.00 82.44 93 LEU A CA 1
ATOM 681 C C . LEU A 1 93 ? -18.360 8.854 18.792 1.00 82.44 93 LEU A C 1
ATOM 683 O O . LEU A 1 93 ? -17.793 8.370 17.815 1.00 82.44 93 LEU A O 1
ATOM 687 N N . GLN A 1 94 ? -19.432 9.638 18.678 1.00 81.50 94 GLN A N 1
ATOM 688 C CA . GLN A 1 94 ? -20.027 10.000 17.389 1.00 81.50 94 GLN A CA 1
ATOM 689 C C . GLN A 1 94 ? -19.086 10.846 16.525 1.00 81.50 94 GLN A C 1
ATOM 691 O O . GLN A 1 94 ? -18.978 10.597 15.324 1.00 81.50 94 GLN A O 1
ATOM 696 N N . GLU A 1 95 ? -18.375 11.806 17.118 1.00 82.75 95 GLU A N 1
ATOM 697 C CA . GLU A 1 95 ? -17.382 12.624 16.413 1.00 82.75 95 GLU A CA 1
ATOM 698 C C . GLU A 1 95 ? -16.217 11.764 15.899 1.00 82.75 95 GLU A C 1
ATOM 700 O O . GLU A 1 95 ? -15.854 11.851 14.724 1.00 82.75 95 GLU A O 1
ATOM 705 N N . GLY A 1 96 ? -15.681 10.869 16.738 1.00 81.25 96 GLY A N 1
ATOM 706 C CA . GLY A 1 96 ? -14.607 9.952 16.343 1.00 81.25 96 GLY A CA 1
ATOM 707 C C . GLY A 1 96 ? -15.019 8.977 15.234 1.00 81.25 96 GLY A C 1
ATOM 708 O O . GLY A 1 96 ? -14.235 8.696 14.329 1.00 81.25 96 GLY A O 1
ATOM 709 N N . LEU A 1 97 ? -16.260 8.490 15.278 1.00 78.50 97 LEU A N 1
ATOM 710 C CA . LEU A 1 97 ? -16.837 7.623 14.251 1.00 78.50 97 LEU A CA 1
ATOM 711 C C . LEU A 1 97 ? -17.069 8.366 12.927 1.00 78.50 97 LEU A C 1
ATOM 713 O O . LEU A 1 97 ? -16.703 7.849 11.872 1.00 78.50 97 LEU A O 1
ATOM 717 N N . THR A 1 98 ? -17.621 9.582 12.977 1.00 79.50 98 THR A N 1
ATOM 718 C CA . THR A 1 98 ? -17.864 10.426 11.793 1.00 79.50 98 THR A CA 1
ATOM 719 C C . THR A 1 98 ? -16.561 10.743 11.066 1.00 79.50 98 THR A C 1
ATOM 721 O O . THR A 1 98 ? -16.449 10.462 9.875 1.00 79.50 98 THR A O 1
ATOM 724 N N . ALA A 1 99 ? -15.541 11.218 11.790 1.00 78.31 99 ALA A N 1
ATOM 725 C CA . ALA A 1 99 ? -14.228 11.511 11.214 1.00 78.31 99 ALA A CA 1
ATOM 726 C C . ALA A 1 99 ? -13.601 10.282 10.529 1.00 78.31 99 ALA A C 1
ATOM 728 O O . ALA A 1 99 ? -12.852 10.408 9.559 1.00 78.31 99 ALA A O 1
ATOM 729 N N . TYR A 1 100 ? -13.915 9.078 11.018 1.00 74.44 100 TYR A N 1
ATOM 730 C CA . TYR A 1 100 ? -13.438 7.845 10.411 1.00 74.44 100 TYR A CA 1
ATOM 731 C C . TYR A 1 100 ? -14.152 7.509 9.096 1.00 74.44 100 TYR A C 1
ATOM 733 O O . TYR A 1 100 ? -13.501 7.129 8.123 1.00 74.44 100 TYR A O 1
ATOM 741 N N . VAL A 1 101 ? -15.475 7.672 9.039 1.00 76.38 101 VAL A N 1
ATOM 742 C CA . VAL A 1 101 ? -16.249 7.486 7.798 1.00 76.38 101 VAL A CA 1
ATOM 743 C C . VAL A 1 101 ? -15.826 8.491 6.737 1.00 76.38 101 VAL A C 1
ATOM 745 O O . VAL A 1 101 ? -15.586 8.107 5.595 1.00 76.38 101 VAL A O 1
ATOM 748 N N . GLU A 1 102 ? -15.667 9.757 7.121 1.00 77.06 102 GLU A N 1
ATOM 749 C CA . GLU A 1 102 ? -15.216 10.829 6.227 1.00 77.06 102 GLU A CA 1
ATOM 750 C C . GLU A 1 102 ? -13.824 10.562 5.639 1.00 77.06 102 GLU A C 1
ATOM 752 O O . GLU A 1 102 ? -13.533 10.989 4.523 1.00 77.06 102 GLU A O 1
ATOM 757 N N . ALA A 1 103 ? -12.975 9.799 6.335 1.00 72.31 103 ALA A N 1
ATOM 758 C CA . ALA A 1 103 ? -11.679 9.375 5.814 1.00 72.31 103 ALA A CA 1
ATOM 759 C C . ALA A 1 103 ? -11.775 8.309 4.697 1.00 72.31 103 ALA A C 1
ATOM 761 O O . ALA A 1 103 ? -10.750 7.949 4.118 1.00 72.31 103 ALA A O 1
ATOM 762 N N . GLY A 1 104 ? -12.969 7.808 4.360 1.00 68.69 104 GLY A N 1
ATOM 763 C CA . GLY A 1 104 ? -13.193 6.836 3.279 1.00 68.69 104 GLY A CA 1
ATOM 764 C C . GLY A 1 104 ? -13.381 5.395 3.755 1.00 68.69 104 GLY A C 1
ATOM 765 O O . GLY A 1 104 ? -13.299 4.451 2.967 1.00 68.69 104 GLY A O 1
ATOM 766 N N . ALA A 1 105 ? -13.627 5.201 5.045 1.00 69.00 105 ALA A N 1
ATOM 767 C CA . ALA A 1 105 ? -13.854 3.886 5.604 1.00 69.00 105 ALA A CA 1
ATOM 768 C C . ALA A 1 105 ? -15.253 3.337 5.339 1.00 69.00 105 ALA A C 1
ATOM 770 O O . ALA A 1 105 ? -16.263 3.976 5.629 1.00 69.00 105 ALA A O 1
ATOM 771 N N . ARG A 1 106 ? -15.313 2.079 4.896 1.00 62.69 106 ARG A N 1
ATOM 772 C CA . ARG A 1 106 ? -16.569 1.343 4.734 1.00 62.69 106 ARG A CA 1
ATOM 773 C C . ARG A 1 106 ? -16.908 0.619 6.036 1.00 62.69 106 ARG A C 1
ATOM 775 O O . ARG A 1 106 ? -16.361 -0.448 6.314 1.00 62.69 106 ARG A O 1
ATOM 782 N N . VAL A 1 107 ? -17.802 1.195 6.839 1.00 56.25 107 VAL A N 1
ATOM 783 C CA . VAL A 1 107 ? -18.373 0.524 8.019 1.00 56.25 107 VAL A CA 1
ATOM 784 C C . VAL A 1 107 ? -19.690 -0.146 7.595 1.00 56.25 107 VAL A C 1
ATOM 786 O O . VAL A 1 107 ? -20.617 0.570 7.216 1.00 56.25 107 VAL A O 1
ATOM 789 N N . PRO A 1 108 ? -19.812 -1.491 7.643 1.00 45.78 108 PRO A N 1
ATOM 790 C CA . PRO A 1 108 ? -20.960 -2.226 7.088 1.00 45.78 108 PRO A CA 1
ATOM 791 C C . PRO A 1 108 ? -22.343 -1.806 7.618 1.00 45.78 108 PRO A C 1
ATOM 793 O O . PRO A 1 108 ? -23.349 -2.056 6.963 1.00 45.78 108 PRO A O 1
ATOM 796 N N . SER A 1 109 ? -22.404 -1.176 8.794 1.00 47.62 109 SER A N 1
ATOM 797 C CA . SER A 1 109 ? -23.636 -0.739 9.462 1.00 47.62 109 SER A CA 1
ATOM 798 C C . SER A 1 109 ? -23.919 0.768 9.368 1.00 47.62 109 SER A C 1
ATOM 800 O O . SER A 1 109 ? -24.971 1.214 9.823 1.00 47.62 109 SER A O 1
ATOM 802 N N . MET A 1 110 ? -23.042 1.572 8.758 1.00 48.44 110 MET A N 1
ATOM 803 C CA . MET A 1 110 ? -23.246 3.019 8.615 1.00 48.44 110 MET A CA 1
ATOM 804 C C . MET A 1 110 ? -23.924 3.364 7.291 1.00 48.44 110 MET A C 1
ATOM 806 O O . MET A 1 110 ? -23.335 3.952 6.391 1.00 48.44 110 MET A O 1
ATOM 810 N N . GLN A 1 111 ? -25.223 3.087 7.205 1.00 43.88 111 GLN A N 1
ATOM 811 C CA . GLN A 1 111 ? -26.092 4.031 6.506 1.00 43.88 111 GLN A CA 1
ATOM 812 C C . GLN A 1 111 ? -26.272 5.235 7.436 1.00 43.88 111 GLN A C 1
ATOM 814 O O . GLN A 1 111 ? -27.256 5.318 8.173 1.00 43.88 111 GLN A O 1
ATOM 819 N N . ILE A 1 112 ? -25.297 6.150 7.443 1.00 47.03 112 ILE A N 1
ATOM 820 C CA . ILE A 1 112 ? -25.503 7.492 7.996 1.00 47.03 112 ILE A CA 1
ATOM 821 C C . ILE A 1 112 ? -26.472 8.171 7.029 1.00 47.03 112 ILE A C 1
ATOM 823 O O . ILE A 1 112 ? -26.079 8.786 6.044 1.00 47.03 112 ILE A O 1
ATOM 827 N N . SER A 1 113 ? -27.769 7.942 7.229 1.00 37.03 113 SER A N 1
ATOM 828 C CA . SER A 1 113 ? -28.798 8.718 6.556 1.00 37.03 113 SER A CA 1
ATOM 829 C C . SER A 1 113 ? -28.660 10.153 7.049 1.00 37.03 113 SER A C 1
ATOM 831 O O . SER A 1 113 ? -28.844 10.392 8.241 1.00 37.03 113 SER A O 1
ATOM 833 N N . ASP A 1 114 ? -28.354 11.060 6.124 1.00 39.69 114 ASP A N 1
ATOM 834 C CA . ASP A 1 114 ? -28.111 12.509 6.258 1.00 39.69 114 ASP A CA 1
ATOM 835 C C . ASP A 1 114 ? -29.275 13.314 6.888 1.00 39.69 114 ASP A C 1
ATOM 837 O O . ASP A 1 114 ? -29.309 14.537 6.849 1.00 39.69 114 ASP A O 1
ATOM 841 N N . ASP A 1 115 ? -30.275 12.642 7.461 1.00 32.44 115 ASP A N 1
ATOM 842 C CA . ASP A 1 115 ? -31.538 13.256 7.848 1.00 32.44 115 ASP A CA 1
ATOM 843 C C . ASP A 1 115 ? -32.053 12.669 9.173 1.00 32.44 115 ASP A C 1
ATOM 845 O O . ASP A 1 115 ? -32.915 11.789 9.207 1.00 32.44 115 ASP A O 1
ATOM 849 N N . SER A 1 116 ? -31.454 13.132 10.279 1.00 35.69 116 SER A N 1
ATOM 850 C CA . SER A 1 116 ? -31.979 13.225 11.663 1.00 35.69 116 SER A CA 1
ATOM 851 C C . SER A 1 116 ? -30.944 12.795 12.714 1.00 35.69 116 SER A C 1
ATOM 853 O O . SER A 1 116 ? -30.326 11.739 12.560 1.00 35.69 116 SER A O 1
ATOM 855 N N . PRO A 1 117 ? -30.810 13.525 13.843 1.00 39.41 117 PRO A N 1
ATOM 856 C CA . PRO A 1 117 ? -30.019 13.086 14.987 1.00 39.41 117 PRO A CA 1
ATOM 857 C C . PRO A 1 117 ? -30.710 11.877 15.626 1.00 39.41 117 PRO A C 1
ATOM 859 O O . PRO A 1 117 ? -31.568 12.009 16.500 1.00 39.41 117 PRO A O 1
ATOM 862 N N . ARG A 1 118 ? -30.394 10.670 15.150 1.00 49.47 118 ARG A N 1
ATOM 863 C CA . ARG A 1 118 ? -30.838 9.446 15.811 1.00 49.47 118 ARG A CA 1
ATOM 864 C C . ARG A 1 118 ? -30.118 9.367 17.151 1.00 49.47 118 ARG A C 1
ATOM 866 O O . ARG A 1 118 ? -28.903 9.210 17.216 1.00 49.47 118 ARG A O 1
ATOM 873 N N . THR A 1 119 ? -30.883 9.466 18.230 1.00 55.84 119 THR A N 1
ATOM 874 C CA . THR A 1 119 ? -30.466 9.013 19.555 1.00 55.84 119 THR A CA 1
ATOM 875 C C . THR A 1 119 ? -30.223 7.505 19.475 1.00 55.84 119 THR A C 1
ATOM 877 O O . THR A 1 119 ? -31.149 6.720 19.670 1.00 55.84 119 THR A O 1
ATOM 880 N N . HIS A 1 120 ? -29.011 7.095 19.099 1.00 60.97 120 HIS A N 1
ATOM 881 C CA . HIS A 1 120 ? -28.585 5.700 19.189 1.00 60.97 120 HIS A CA 1
ATOM 882 C C . HIS A 1 120 ? -28.701 5.252 20.649 1.00 60.97 120 HIS A C 1
ATOM 884 O O . HIS A 1 120 ? -28.324 6.009 21.551 1.00 60.97 120 HIS A O 1
ATOM 890 N N . SER A 1 121 ? -29.250 4.059 20.895 1.00 71.31 121 SER A N 1
ATOM 891 C CA . SER A 1 121 ? -29.177 3.478 22.236 1.00 71.31 121 SER A CA 1
ATOM 892 C C . SER A 1 121 ? -27.719 3.166 22.580 1.00 71.31 121 SER A C 1
ATOM 894 O O . SER A 1 121 ? -26.870 3.066 21.693 1.00 71.31 121 SER A O 1
ATOM 896 N N . ASP A 1 122 ? -27.401 3.007 23.862 1.00 70.00 122 ASP A N 1
ATOM 897 C CA . ASP A 1 122 ? -26.021 2.719 24.268 1.00 70.00 122 ASP A CA 1
ATOM 898 C C . ASP A 1 122 ? -25.547 1.353 23.741 1.00 70.00 122 ASP A C 1
ATOM 900 O O . ASP A 1 122 ? -24.376 1.198 23.406 1.00 70.00 122 ASP A O 1
ATOM 904 N N . VAL A 1 123 ? -26.472 0.402 23.562 1.00 70.50 123 VAL A N 1
ATOM 905 C CA . VAL A 1 123 ? -26.216 -0.884 22.893 1.00 70.50 123 VAL A CA 1
ATOM 906 C C . VAL A 1 123 ? -25.902 -0.672 21.411 1.00 70.50 123 VAL A C 1
ATOM 908 O O . VAL A 1 123 ? -24.881 -1.167 20.940 1.00 70.50 123 VAL A O 1
ATOM 911 N N . ASP A 1 124 ? -26.703 0.127 20.695 1.00 73.44 124 ASP A N 1
ATOM 912 C CA . ASP A 1 124 ? -26.423 0.452 19.286 1.00 73.44 124 ASP A CA 1
ATOM 913 C C . ASP A 1 124 ? -25.061 1.144 19.143 1.00 73.44 124 ASP A C 1
ATOM 915 O O . ASP A 1 124 ? -24.333 0.911 18.180 1.00 73.44 124 ASP A O 1
ATOM 919 N N . LEU A 1 125 ? -24.695 1.995 20.106 1.00 75.00 125 LEU A N 1
ATOM 920 C CA . LEU A 1 125 ? -23.419 2.700 20.101 1.00 75.00 125 LEU A CA 1
ATOM 921 C C . LEU A 1 125 ? -22.244 1.747 20.360 1.00 75.00 125 LEU A C 1
ATOM 923 O O . LEU A 1 125 ? -21.234 1.834 19.663 1.00 75.00 125 LEU A O 1
ATOM 927 N N . TRP A 1 126 ? -22.377 0.800 21.293 1.00 77.75 126 TRP A N 1
ATOM 928 C CA . TRP A 1 126 ? -21.386 -0.261 21.493 1.00 77.75 126 TRP A CA 1
ATOM 929 C C . TRP A 1 126 ? -21.225 -1.141 20.252 1.00 77.75 126 TRP A C 1
ATOM 931 O O . TRP A 1 126 ? -20.097 -1.425 19.842 1.00 77.75 126 TRP A O 1
ATOM 941 N N . GLU A 1 127 ? -22.325 -1.534 19.611 1.00 77.31 127 GLU A N 1
ATOM 942 C CA . GLU A 1 127 ? -22.290 -2.290 18.358 1.00 77.31 127 GLU A CA 1
ATOM 943 C C . GLU A 1 127 ? -21.616 -1.504 17.234 1.00 77.31 127 GLU A C 1
ATOM 945 O O . GLU A 1 127 ? -20.752 -2.049 16.541 1.00 77.31 127 GLU A O 1
ATOM 950 N N . LEU A 1 128 ? -21.932 -0.213 17.095 1.00 73.50 128 LEU A N 1
ATOM 951 C CA . LEU A 1 128 ? -21.280 0.683 16.141 1.00 73.50 128 LEU A CA 1
ATOM 952 C C . LEU A 1 128 ? -19.778 0.780 16.398 1.00 73.50 128 LEU A C 1
ATOM 954 O O . LEU A 1 128 ? -19.007 0.694 15.451 1.00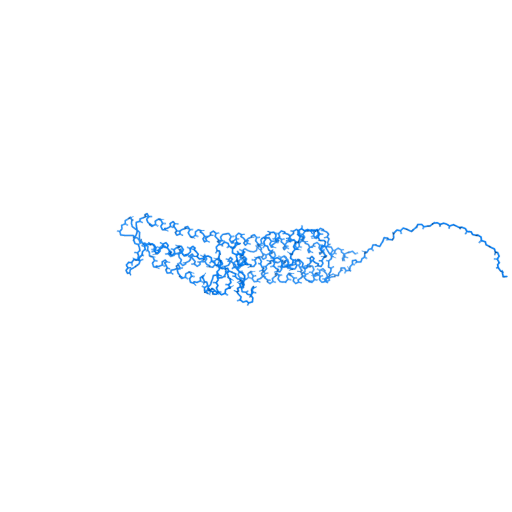 73.50 128 LEU A O 1
ATOM 958 N N . ILE A 1 129 ? -19.344 0.894 17.652 1.00 78.00 129 ILE A N 1
ATOM 959 C CA . ILE A 1 129 ? -17.926 0.930 18.032 1.00 78.00 129 ILE A CA 1
ATOM 960 C C . ILE A 1 129 ? -17.218 -0.394 17.712 1.00 78.00 129 ILE A C 1
ATOM 962 O O . ILE A 1 129 ? -16.095 -0.402 17.204 1.00 78.00 129 ILE A O 1
ATOM 966 N N . MET A 1 130 ? -17.852 -1.530 18.004 1.00 78.25 130 MET A N 1
ATOM 967 C CA . MET A 1 130 ? -17.288 -2.849 17.708 1.00 78.25 130 MET A CA 1
ATOM 968 C C . MET A 1 130 ? -17.184 -3.095 16.202 1.00 78.25 130 MET A C 1
ATOM 970 O O . MET A 1 130 ? -16.170 -3.621 15.724 1.00 78.25 130 MET A O 1
ATOM 974 N N . ALA A 1 131 ? -18.228 -2.715 15.460 1.00 74.25 131 ALA A N 1
ATOM 975 C CA . ALA A 1 131 ? -18.275 -2.764 14.005 1.00 74.25 131 ALA A CA 1
ATOM 976 C C . ALA A 1 131 ? -17.257 -1.808 13.393 1.00 74.25 131 ALA A C 1
ATOM 978 O O . ALA A 1 131 ? -16.603 -2.179 12.423 1.00 74.25 131 ALA A O 1
ATOM 979 N N . ALA A 1 132 ? -17.080 -0.637 14.004 1.00 70.56 132 ALA A N 1
ATOM 980 C CA . ALA A 1 132 ? -16.030 0.304 13.700 1.00 70.56 132 ALA A CA 1
ATOM 981 C C . ALA A 1 132 ? -14.688 -0.403 13.880 1.00 70.56 132 ALA A C 1
ATOM 983 O O . ALA A 1 132 ? -14.169 -0.856 12.880 1.00 70.56 132 ALA A O 1
ATOM 984 N N . ILE A 1 133 ? -14.184 -0.672 15.086 1.00 74.62 133 ILE A N 1
ATOM 985 C CA . ILE A 1 133 ? -12.866 -1.315 15.309 1.00 74.62 133 ILE A CA 1
ATOM 986 C C . ILE A 1 133 ? -12.584 -2.514 14.393 1.00 74.62 133 ILE A C 1
ATOM 988 O O . ILE A 1 133 ? -11.468 -2.679 13.907 1.00 74.62 133 ILE A O 1
ATOM 992 N N . SER A 1 134 ? -13.584 -3.355 14.138 1.00 69.62 134 SER A N 1
ATOM 993 C CA . SER A 1 134 ? -13.405 -4.567 13.336 1.00 69.62 134 SER A CA 1
ATOM 994 C C . SER A 1 134 ? -13.452 -4.334 11.837 1.00 69.62 134 SER A C 1
ATOM 996 O O . SER A 1 134 ? -12.604 -4.858 11.122 1.00 69.62 134 SER A O 1
ATOM 998 N N . GLY A 1 135 ? -14.448 -3.582 11.365 1.00 61.84 135 GLY A N 1
ATOM 999 C CA . GLY A 1 135 ? -14.607 -3.245 9.958 1.00 61.84 135 GLY A CA 1
ATOM 1000 C C . GLY A 1 135 ? -13.435 -2.389 9.515 1.00 61.84 135 GLY A C 1
ATOM 1001 O O . GLY A 1 135 ? -12.667 -2.790 8.671 1.00 61.84 135 GLY A O 1
ATOM 1002 N N . ILE A 1 136 ? -13.195 -1.290 10.205 1.00 57.47 136 ILE A N 1
ATOM 1003 C CA . ILE A 1 136 ? -12.194 -0.243 9.942 1.00 57.47 136 ILE A CA 1
ATOM 1004 C C . ILE A 1 136 ? -10.748 -0.756 9.961 1.00 57.47 136 ILE A C 1
ATOM 1006 O O . ILE A 1 136 ? -9.993 -0.530 9.011 1.00 57.47 136 ILE A O 1
ATOM 1010 N N . GLY A 1 137 ? -10.347 -1.467 11.022 1.00 60.09 137 GLY A N 1
ATOM 1011 C CA . GLY A 1 137 ? -8.960 -1.915 11.163 1.00 60.09 137 GLY A CA 1
ATOM 1012 C C . GLY A 1 137 ? -8.587 -3.031 10.181 1.00 60.09 137 GLY A C 1
ATOM 1013 O O . GLY A 1 137 ? -7.416 -3.139 9.809 1.00 60.09 137 GLY A O 1
ATOM 1014 N N . ASN A 1 138 ? -9.576 -3.810 9.719 1.00 67.56 138 ASN A N 1
ATOM 1015 C CA . ASN A 1 138 ? -9.369 -4.890 8.753 1.00 67.56 138 ASN A CA 1
ATOM 1016 C C . ASN A 1 138 ? -9.695 -4.491 7.308 1.00 67.56 138 ASN A C 1
ATOM 1018 O O . ASN A 1 138 ? -9.010 -4.984 6.424 1.00 67.56 138 ASN A O 1
ATOM 1022 N N . SER A 1 139 ? -10.686 -3.635 7.039 1.00 67.69 139 SER A N 1
ATOM 1023 C CA . SER A 1 139 ? -11.190 -3.317 5.688 1.00 67.69 139 SER A CA 1
ATOM 1024 C C . SER A 1 139 ? -10.636 -2.024 5.092 1.00 67.69 139 SER A C 1
ATOM 1026 O O . SER A 1 139 ? -10.622 -1.893 3.874 1.00 67.69 139 SER A O 1
ATOM 1028 N N . TYR A 1 140 ? -10.169 -1.075 5.912 1.00 75.06 140 TYR A N 1
ATOM 1029 C CA . TYR A 1 140 ? -9.610 0.189 5.422 1.00 75.06 140 TYR A CA 1
ATOM 1030 C C . TYR A 1 140 ? -8.109 0.284 5.705 1.00 75.06 140 TYR A C 1
ATOM 1032 O O . TYR A 1 140 ? -7.306 0.292 4.772 1.00 75.06 140 TYR A O 1
ATOM 1040 N N . LEU A 1 141 ? -7.699 0.254 6.981 1.00 83.88 141 LEU A N 1
ATOM 1041 C CA . LEU A 1 141 ? -6.271 0.262 7.333 1.00 83.88 141 LEU A CA 1
ATOM 1042 C C . LEU A 1 141 ? -5.555 -0.986 6.796 1.00 83.88 141 LEU A C 1
ATOM 1044 O O . LEU A 1 141 ? -4.50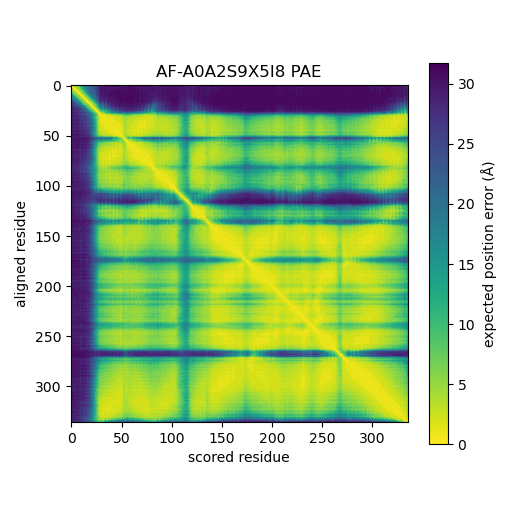8 -0.871 6.165 1.00 83.88 141 LEU A O 1
ATOM 1048 N N . GLY A 1 142 ? -6.154 -2.166 6.986 1.00 83.75 142 GLY A N 1
ATOM 1049 C CA . GLY A 1 142 ? -5.600 -3.424 6.482 1.00 83.75 142 GLY A CA 1
ATOM 1050 C C . GLY A 1 142 ? -5.440 -3.458 4.957 1.00 83.75 142 GLY A C 1
ATOM 1051 O O . GLY A 1 142 ? -4.475 -4.034 4.465 1.00 83.75 142 GLY A O 1
ATOM 1052 N N . VAL A 1 143 ? -6.324 -2.798 4.198 1.00 87.69 143 VAL A N 1
ATOM 1053 C CA . VAL A 1 143 ? -6.166 -2.690 2.738 1.00 87.69 143 VAL A CA 1
ATOM 1054 C C . VAL A 1 143 ? -4.922 -1.878 2.394 1.00 87.69 143 VAL A C 1
ATOM 1056 O O . VAL A 1 143 ? -4.085 -2.345 1.624 1.00 87.69 143 VAL A O 1
ATOM 1059 N N . TYR A 1 144 ? -4.747 -0.699 2.996 1.00 88.75 144 TYR A N 1
ATOM 1060 C CA . TYR A 1 144 ? -3.560 0.117 2.737 1.00 88.75 144 TYR A CA 1
ATOM 1061 C C . TYR A 1 144 ? -2.259 -0.558 3.177 1.00 88.75 144 TYR A C 1
ATOM 1063 O O . TYR A 1 144 ? -1.249 -0.403 2.495 1.00 88.75 144 TYR A O 1
ATOM 1071 N N . GLU A 1 145 ? -2.269 -1.326 4.268 1.00 86.94 145 GLU A N 1
ATOM 1072 C CA . GLU A 1 145 ? -1.105 -2.111 4.699 1.00 86.94 145 GLU A CA 1
ATOM 1073 C C . GLU A 1 145 ? -0.677 -3.145 3.661 1.00 86.94 145 GLU A C 1
ATOM 1075 O O . GLU A 1 145 ? 0.505 -3.222 3.310 1.00 86.94 145 GLU A O 1
ATOM 1080 N N . ASP A 1 146 ? -1.622 -3.937 3.159 1.00 88.44 146 ASP A N 1
ATOM 1081 C CA . ASP A 1 146 ? -1.314 -5.012 2.218 1.00 88.44 146 ASP A CA 1
ATOM 1082 C C . ASP A 1 146 ? -0.937 -4.463 0.844 1.00 88.44 146 ASP A C 1
ATOM 1084 O O . ASP A 1 146 ? 0.029 -4.932 0.233 1.00 88.44 146 ASP A O 1
ATOM 1088 N N . VAL A 1 147 ? -1.626 -3.410 0.393 1.00 92.62 147 VAL A N 1
ATOM 1089 C CA . VAL A 1 147 ? -1.277 -2.696 -0.838 1.00 92.62 147 VAL A CA 1
ATOM 1090 C C . VAL A 1 147 ? 0.133 -2.115 -0.739 1.00 92.62 147 VAL A C 1
ATOM 1092 O O . VAL A 1 147 ? 0.959 -2.353 -1.621 1.00 92.62 147 VAL A O 1
ATOM 1095 N N . LEU A 1 148 ? 0.439 -1.382 0.336 1.00 91.81 148 LEU A N 1
ATOM 1096 C CA . LEU A 1 148 ? 1.744 -0.751 0.513 1.00 91.81 148 LEU A CA 1
ATOM 1097 C C . LEU A 1 148 ? 2.864 -1.787 0.661 1.00 91.81 148 LEU A C 1
ATOM 1099 O O . LEU A 1 148 ? 3.957 -1.573 0.136 1.00 91.81 148 LEU A O 1
ATOM 1103 N N . THR A 1 149 ? 2.599 -2.919 1.319 1.00 90.81 149 THR A N 1
ATOM 1104 C CA . THR A 1 149 ? 3.550 -4.037 1.419 1.00 90.81 149 THR A CA 1
ATOM 1105 C C . THR A 1 149 ? 3.909 -4.562 0.032 1.00 90.81 149 THR A C 1
ATOM 1107 O O . THR A 1 149 ? 5.083 -4.537 -0.344 1.00 90.81 149 THR A O 1
ATOM 1110 N N . LYS A 1 150 ? 2.908 -4.947 -0.768 1.00 93.38 150 LYS A N 1
ATOM 1111 C CA . LYS A 1 150 ? 3.122 -5.478 -2.123 1.00 93.38 150 LYS A CA 1
ATOM 1112 C C . LYS A 1 150 ? 3.798 -4.462 -3.041 1.00 93.38 150 LYS A C 1
ATOM 1114 O O . LYS A 1 150 ? 4.717 -4.806 -3.781 1.00 93.38 150 LYS A O 1
ATOM 1119 N N . TYR A 1 151 ? 3.403 -3.191 -2.962 1.00 95.81 151 TYR A N 1
ATOM 1120 C CA . TYR A 1 151 ? 4.025 -2.140 -3.766 1.00 95.81 151 TYR A CA 1
ATOM 1121 C C . TYR A 1 151 ? 5.479 -1.869 -3.344 1.00 95.81 151 TYR A C 1
ATOM 1123 O O . TYR A 1 151 ? 6.339 -1.611 -4.186 1.00 95.81 151 TYR A O 1
ATOM 1131 N N . THR A 1 152 ? 5.789 -1.970 -2.047 1.00 94.69 152 THR A N 1
ATOM 1132 C CA . THR A 1 152 ? 7.165 -1.859 -1.535 1.00 94.69 152 THR A CA 1
ATOM 1133 C C . THR A 1 152 ? 8.032 -3.017 -2.028 1.00 94.69 152 THR A C 1
ATOM 1135 O O . THR A 1 152 ? 9.178 -2.796 -2.423 1.00 94.69 152 THR A O 1
ATOM 1138 N N . GLU A 1 153 ? 7.501 -4.243 -2.045 1.00 95.50 153 GLU A N 1
ATOM 1139 C CA . GLU A 1 153 ? 8.182 -5.418 -2.604 1.00 95.50 153 GLU A CA 1
ATOM 1140 C C . GLU A 1 153 ? 8.480 -5.239 -4.094 1.00 95.50 153 GLU A C 1
ATOM 1142 O O . GLU A 1 153 ? 9.628 -5.412 -4.514 1.00 95.50 153 GLU A O 1
ATOM 1147 N N . PHE A 1 154 ? 7.490 -4.789 -4.867 1.00 97.88 154 PHE A N 1
ATOM 1148 C CA . PHE A 1 154 ? 7.655 -4.428 -6.273 1.00 97.88 154 PHE A CA 1
ATOM 1149 C C . PHE A 1 154 ? 8.737 -3.361 -6.474 1.00 97.88 154 PHE A C 1
ATOM 1151 O O . PHE A 1 154 ? 9.680 -3.563 -7.241 1.00 97.88 154 PHE A O 1
ATOM 1158 N N . PHE A 1 155 ? 8.661 -2.239 -5.755 1.00 97.50 155 PHE A N 1
ATOM 1159 C CA . PHE A 1 155 ? 9.616 -1.145 -5.925 1.00 97.50 155 PHE A CA 1
ATOM 1160 C C . PHE A 1 155 ? 11.037 -1.549 -5.502 1.00 97.50 155 PHE A C 1
ATOM 1162 O O . PHE A 1 155 ? 12.027 -1.122 -6.105 1.00 97.50 155 PHE A O 1
ATOM 1169 N N . LYS A 1 156 ? 11.162 -2.419 -4.492 1.00 97.25 156 LYS A N 1
ATOM 1170 C CA . LYS A 1 156 ? 12.436 -3.025 -4.090 1.00 97.25 156 LYS A CA 1
ATOM 1171 C C . LYS A 1 156 ? 12.985 -3.944 -5.180 1.00 97.25 156 LYS A C 1
ATOM 1173 O O . LYS A 1 156 ? 14.182 -3.881 -5.465 1.00 97.25 156 LYS A O 1
ATOM 1178 N N . ALA A 1 157 ? 12.144 -4.768 -5.804 1.00 98.19 157 ALA A N 1
ATOM 1179 C CA . ALA A 1 157 ? 12.542 -5.603 -6.934 1.00 98.19 157 ALA A CA 1
ATOM 1180 C C . ALA A 1 157 ? 12.994 -4.744 -8.125 1.00 98.19 157 ALA A C 1
ATOM 1182 O O . ALA A 1 157 ? 14.084 -4.975 -8.644 1.00 98.19 157 ALA A O 1
ATOM 1183 N N . PHE A 1 158 ? 12.244 -3.695 -8.479 1.00 98.38 158 PHE A N 1
ATOM 1184 C CA . PHE A 1 158 ? 12.631 -2.713 -9.496 1.00 98.38 158 PHE A CA 1
ATOM 1185 C C . PHE A 1 158 ? 13.999 -2.079 -9.187 1.00 98.38 158 PHE A C 1
ATOM 1187 O O . PHE A 1 158 ? 14.912 -2.093 -10.014 1.00 98.38 158 PHE A O 1
ATOM 1194 N N . SER A 1 159 ? 14.187 -1.594 -7.959 1.00 98.12 159 SER A N 1
ATOM 1195 C CA . SER A 1 159 ? 15.437 -0.958 -7.530 1.00 98.12 159 SER A CA 1
ATOM 1196 C C . SER A 1 159 ? 16.636 -1.909 -7.616 1.00 98.12 159 SER A C 1
ATOM 1198 O O . SER A 1 159 ? 17.694 -1.537 -8.123 1.00 98.12 159 SER A O 1
ATOM 1200 N N . ASN A 1 160 ? 16.475 -3.150 -7.155 1.00 97.81 160 ASN A N 1
ATOM 1201 C CA . ASN A 1 160 ? 17.568 -4.119 -7.086 1.00 97.81 160 ASN A CA 1
ATOM 1202 C C . ASN A 1 160 ? 17.892 -4.756 -8.439 1.00 97.81 160 ASN A C 1
ATOM 1204 O O . ASN A 1 160 ? 19.061 -4.938 -8.763 1.00 97.81 160 ASN A O 1
ATOM 1208 N N . LYS A 1 161 ? 16.869 -5.126 -9.215 1.00 97.44 161 LYS A N 1
ATOM 1209 C CA . LYS A 1 161 ? 17.050 -5.837 -10.486 1.00 97.44 161 LYS A CA 1
ATOM 1210 C C . LYS A 1 161 ? 17.430 -4.898 -11.622 1.00 97.44 161 LYS A C 1
ATOM 1212 O O . LYS A 1 161 ? 18.103 -5.336 -12.545 1.00 97.44 161 LYS A O 1
ATOM 1217 N N . ILE A 1 162 ? 17.003 -3.634 -11.561 1.00 97.94 162 ILE A N 1
ATOM 1218 C CA . ILE A 1 162 ? 17.145 -2.694 -12.676 1.00 97.94 162 ILE A CA 1
ATOM 1219 C C . ILE A 1 162 ? 18.057 -1.530 -12.292 1.00 97.94 162 ILE A C 1
ATOM 1221 O O . ILE A 1 162 ? 19.135 -1.392 -12.867 1.00 97.94 162 ILE A O 1
ATOM 1225 N N . LEU A 1 163 ? 17.680 -0.708 -11.305 1.00 97.38 163 LEU A N 1
ATOM 1226 C CA . LEU A 1 163 ? 18.434 0.520 -11.001 1.00 97.38 163 LEU A CA 1
ATOM 1227 C C . LEU A 1 163 ? 19.873 0.232 -10.557 1.00 97.38 163 LEU A C 1
ATOM 1229 O O . LEU A 1 163 ? 20.805 0.883 -11.028 1.00 97.38 163 LEU A O 1
ATOM 1233 N N . ALA A 1 164 ? 20.069 -0.771 -9.700 1.00 97.62 164 ALA A N 1
ATOM 1234 C CA . ALA A 1 164 ? 21.399 -1.162 -9.233 1.00 97.62 164 ALA A CA 1
ATOM 1235 C C . ALA A 1 164 ? 22.302 -1.701 -10.360 1.00 97.62 164 ALA A C 1
ATOM 1237 O O . ALA A 1 164 ? 23.525 -1.607 -10.266 1.00 97.62 164 ALA A O 1
ATOM 1238 N N . MET A 1 165 ? 21.708 -2.228 -11.434 1.00 96.94 165 MET A N 1
ATOM 1239 C CA . MET A 1 165 ? 22.422 -2.810 -12.571 1.00 96.94 165 MET A CA 1
ATOM 1240 C C . MET A 1 165 ? 22.714 -1.793 -13.684 1.00 96.94 165 MET A C 1
ATOM 1242 O O . MET A 1 165 ? 23.558 -2.062 -14.539 1.00 96.94 165 MET A O 1
ATOM 1246 N N . MET A 1 166 ? 22.102 -0.601 -13.658 1.00 94.81 166 MET A N 1
ATOM 1247 C CA . MET A 1 166 ? 22.230 0.410 -14.721 1.00 94.81 166 MET A CA 1
ATOM 1248 C C . MET A 1 166 ? 23.675 0.780 -15.062 1.00 94.81 166 MET A C 1
ATOM 1250 O O . MET A 1 166 ? 24.024 0.884 -16.236 1.00 94.81 166 MET A O 1
ATOM 1254 N N . SER A 1 167 ? 24.546 0.928 -14.060 1.00 93.75 167 SER A N 1
ATOM 1255 C CA . SER A 1 167 ? 25.964 1.249 -14.289 1.00 93.75 167 SER A CA 1
ATOM 1256 C C . SER A 1 167 ? 26.710 0.147 -15.047 1.00 93.75 167 SER A C 1
ATOM 1258 O O . SER A 1 167 ? 27.698 0.423 -15.720 1.00 93.75 167 SER A O 1
ATOM 1260 N N . THR A 1 168 ? 26.235 -1.098 -14.959 1.00 95.00 168 THR A N 1
ATOM 1261 C CA . THR A 1 168 ? 26.803 -2.232 -15.691 1.00 95.00 168 THR A CA 1
ATOM 1262 C C . THR A 1 168 ? 26.286 -2.304 -17.124 1.00 95.00 168 THR A C 1
ATOM 1264 O O . THR A 1 168 ? 27.011 -2.791 -17.989 1.00 95.00 168 THR A O 1
ATOM 1267 N N . TRP A 1 169 ? 25.082 -1.797 -17.390 1.00 95.31 169 TRP A N 1
ATOM 1268 C CA . TRP A 1 169 ? 24.453 -1.796 -18.713 1.00 95.31 169 TRP A CA 1
ATOM 1269 C C . TRP A 1 169 ? 24.818 -0.583 -19.566 1.00 95.31 169 TRP A C 1
ATOM 1271 O O . TRP A 1 169 ? 24.749 -0.650 -20.790 1.00 95.31 169 TRP A O 1
ATOM 1281 N N . ILE A 1 170 ? 25.280 0.502 -18.950 1.00 94.12 170 ILE A N 1
ATOM 1282 C CA . ILE A 1 170 ? 25.835 1.654 -19.662 1.00 94.12 170 ILE A CA 1
ATOM 1283 C C . ILE A 1 170 ? 27.324 1.398 -19.929 1.00 94.12 170 ILE A C 1
ATOM 1285 O O . ILE A 1 170 ? 28.126 1.226 -19.011 1.00 94.12 170 ILE A O 1
ATOM 1289 N N . LYS A 1 171 ? 27.704 1.358 -21.205 1.00 91.00 171 LYS A N 1
ATOM 1290 C CA . LYS A 1 171 ? 29.054 1.069 -21.694 1.00 91.00 171 LYS A CA 1
ATOM 1291 C C . LYS A 1 171 ? 29.674 2.307 -22.347 1.00 91.00 171 LYS A C 1
ATOM 1293 O O . LYS A 1 171 ? 28.958 3.094 -22.971 1.00 91.00 171 LYS A O 1
ATOM 1298 N N . PRO A 1 172 ? 31.005 2.469 -22.273 1.00 88.56 172 PRO A N 1
ATOM 1299 C CA . PRO A 1 172 ? 31.684 3.478 -23.077 1.00 88.56 172 PRO A CA 1
ATOM 1300 C C . PRO A 1 172 ? 31.474 3.196 -24.573 1.00 88.56 172 PRO A C 1
ATOM 1302 O O . PRO A 1 172 ? 31.478 2.037 -25.002 1.00 88.56 172 PRO A O 1
ATOM 1305 N N . GLY A 1 173 ? 31.271 4.252 -25.362 1.00 84.19 173 GLY A N 1
ATOM 1306 C CA . GLY A 1 173 ? 31.248 4.160 -26.818 1.00 84.19 173 GLY A CA 1
ATOM 1307 C C . GLY A 1 173 ? 32.642 4.030 -27.427 1.00 84.19 173 GLY A C 1
ATOM 1308 O O . GLY A 1 173 ? 33.656 3.982 -26.732 1.00 84.19 173 GLY A O 1
ATOM 1309 N N . SER A 1 174 ? 32.688 3.978 -28.759 1.00 80.25 174 SER A N 1
ATOM 1310 C CA . SER A 1 174 ? 33.940 3.971 -29.527 1.00 80.25 174 SER A CA 1
ATOM 1311 C C . SER A 1 174 ? 34.663 5.325 -29.548 1.00 80.25 174 SER A C 1
ATOM 1313 O O . SER A 1 174 ? 35.822 5.379 -29.950 1.00 80.25 174 SER A O 1
ATOM 1315 N N . ASP A 1 175 ? 33.984 6.401 -29.145 1.00 87.25 175 ASP A N 1
ATOM 1316 C CA . ASP A 1 175 ? 34.503 7.765 -29.028 1.00 87.25 175 ASP A CA 1
ATOM 1317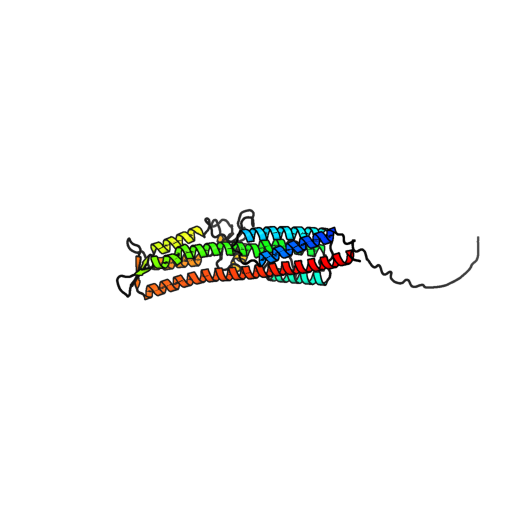 C C . ASP A 1 175 ? 33.816 8.523 -27.873 1.00 87.25 175 ASP A C 1
ATOM 1319 O O . ASP A 1 175 ? 32.862 8.024 -27.272 1.00 87.25 175 ASP A O 1
ATOM 1323 N N . ASP A 1 176 ? 34.285 9.742 -27.586 1.00 84.19 176 ASP A N 1
ATOM 1324 C CA . ASP A 1 176 ? 33.780 10.598 -26.497 1.00 84.19 176 ASP A CA 1
ATOM 1325 C C . ASP A 1 176 ? 32.329 11.093 -26.704 1.00 84.19 176 ASP A C 1
ATOM 1327 O O . ASP A 1 176 ? 31.726 11.671 -25.797 1.00 84.19 176 ASP A O 1
ATOM 1331 N N . ASN A 1 177 ? 31.748 10.885 -27.891 1.00 89.44 177 ASN A N 1
ATOM 1332 C CA . ASN A 1 177 ? 30.406 11.352 -28.247 1.00 89.44 177 ASN A CA 1
ATOM 1333 C C . ASN A 1 177 ? 29.365 10.229 -28.306 1.00 89.44 177 ASN A C 1
ATOM 1335 O O . ASN A 1 177 ? 28.192 10.500 -28.598 1.00 89.44 177 ASN A O 1
ATOM 1339 N N . THR A 1 178 ? 29.784 8.995 -28.029 1.00 89.81 178 THR A N 1
ATOM 1340 C CA . THR A 1 178 ? 28.969 7.794 -28.167 1.00 89.81 178 THR A CA 1
ATOM 1341 C C . THR A 1 178 ? 28.872 7.058 -26.836 1.00 89.81 178 THR A C 1
ATOM 1343 O O . THR A 1 178 ? 29.846 6.915 -26.099 1.00 89.81 178 THR A O 1
ATOM 1346 N N . VAL A 1 179 ? 27.688 6.529 -26.548 1.00 92.94 179 VAL A N 1
ATOM 1347 C CA . VAL A 1 179 ? 27.407 5.683 -25.386 1.00 92.94 179 VAL A CA 1
ATOM 1348 C C . VAL A 1 179 ? 26.842 4.361 -25.886 1.00 92.94 179 VAL A C 1
ATOM 1350 O O . VAL A 1 179 ? 26.004 4.347 -26.786 1.00 92.94 179 VAL A O 1
ATOM 1353 N N . GLY A 1 180 ? 27.319 3.251 -25.326 1.00 91.62 180 GLY A N 1
ATOM 1354 C CA . GLY A 1 180 ? 26.723 1.935 -25.529 1.00 91.62 180 GLY A CA 1
ATOM 1355 C C . GLY A 1 180 ? 25.697 1.641 -24.438 1.00 91.62 180 GLY A C 1
ATOM 1356 O O . GLY A 1 180 ? 25.964 1.879 -23.264 1.00 91.62 180 GLY A O 1
ATOM 1357 N N . LEU A 1 181 ? 24.541 1.102 -24.801 1.00 93.19 181 LEU A N 1
ATOM 1358 C CA . LEU A 1 181 ? 23.512 0.659 -23.865 1.00 93.19 181 LEU A CA 1
ATOM 1359 C C . LEU A 1 181 ? 23.229 -0.828 -24.083 1.00 93.19 181 LEU A C 1
ATOM 1361 O O . LEU A 1 181 ? 22.897 -1.230 -25.193 1.00 93.19 181 LEU A O 1
ATOM 1365 N N . ASP A 1 182 ? 23.355 -1.639 -23.038 1.00 92.88 182 ASP A N 1
ATOM 1366 C CA . ASP A 1 182 ? 22.973 -3.054 -23.047 1.00 92.88 182 ASP A CA 1
ATOM 1367 C C . ASP A 1 182 ? 21.444 -3.179 -23.000 1.00 92.88 182 ASP A C 1
ATOM 1369 O O . ASP A 1 182 ? 20.828 -3.248 -21.936 1.00 92.88 182 ASP A O 1
ATOM 1373 N N . VAL A 1 183 ? 20.818 -3.148 -24.177 1.00 91.75 183 VAL A N 1
ATOM 1374 C CA . VAL A 1 183 ? 19.357 -3.156 -24.301 1.00 91.75 183 VAL A CA 1
ATOM 1375 C C . VAL A 1 183 ? 18.781 -4.509 -23.893 1.00 91.75 183 VAL A C 1
ATOM 1377 O O . VAL A 1 183 ? 17.725 -4.550 -23.266 1.00 91.75 183 VAL A O 1
ATOM 1380 N N . ASN A 1 184 ? 19.479 -5.607 -24.187 1.00 89.62 184 ASN A N 1
ATOM 1381 C CA . ASN A 1 184 ? 19.028 -6.952 -23.835 1.00 89.62 184 ASN A CA 1
ATOM 1382 C C . ASN A 1 184 ? 19.009 -7.158 -22.316 1.00 89.62 184 ASN A C 1
ATOM 1384 O O . ASN A 1 184 ? 17.988 -7.586 -21.781 1.00 89.62 184 ASN A O 1
ATOM 1388 N N . GLY A 1 185 ? 20.073 -6.759 -21.610 1.00 92.25 185 GLY A N 1
ATOM 1389 C CA . GLY A 1 185 ? 20.127 -6.836 -20.150 1.00 92.25 185 GLY A CA 1
ATOM 1390 C C . GLY A 1 185 ? 18.984 -6.072 -19.477 1.00 92.25 185 GLY A C 1
ATOM 1391 O O . GLY A 1 185 ? 18.318 -6.606 -18.587 1.00 92.25 185 GLY A O 1
ATOM 1392 N N . ILE A 1 186 ? 18.700 -4.854 -19.950 1.00 95.44 186 ILE A N 1
ATOM 1393 C CA . ILE A 1 186 ? 17.620 -4.024 -19.402 1.00 95.44 186 ILE A CA 1
ATOM 1394 C C . ILE A 1 186 ? 16.244 -4.610 -19.744 1.00 95.44 186 ILE A C 1
ATOM 1396 O O . ILE A 1 186 ? 15.400 -4.739 -18.857 1.00 95.44 186 ILE A O 1
ATOM 1400 N N . LEU A 1 187 ? 16.006 -4.985 -21.007 1.00 94.31 187 LEU A N 1
ATOM 1401 C CA . LEU A 1 187 ? 14.742 -5.589 -21.439 1.00 94.31 187 LEU A CA 1
ATOM 1402 C C . LEU A 1 187 ? 14.458 -6.898 -20.703 1.00 94.31 187 LEU A C 1
ATOM 1404 O O . LEU A 1 187 ? 13.319 -7.124 -20.303 1.00 94.31 187 LEU A O 1
ATOM 1408 N N . GLY A 1 188 ? 15.474 -7.741 -20.509 1.00 95.06 188 GLY A N 1
ATOM 1409 C CA . GLY A 1 188 ? 15.366 -8.974 -19.736 1.00 95.06 188 GLY A CA 1
ATOM 1410 C C . GLY A 1 188 ? 14.900 -8.692 -18.311 1.00 95.06 188 GLY A C 1
ATOM 1411 O O . GLY A 1 188 ? 13.874 -9.214 -17.891 1.00 95.06 188 GLY A O 1
ATOM 1412 N N . ALA A 1 189 ? 15.572 -7.779 -17.606 1.00 97.88 189 ALA A N 1
ATOM 1413 C CA . ALA A 1 189 ? 15.205 -7.431 -16.235 1.00 97.88 189 ALA A CA 1
ATOM 1414 C C . ALA A 1 189 ? 13.809 -6.785 -16.115 1.00 97.88 189 ALA A C 1
ATOM 1416 O O . ALA A 1 189 ? 13.081 -7.074 -15.164 1.00 97.88 189 ALA A O 1
ATOM 1417 N N . LEU A 1 190 ? 13.416 -5.929 -17.068 1.00 98.25 190 LEU A N 1
ATOM 1418 C CA . LEU A 1 190 ? 12.077 -5.328 -17.102 1.00 98.25 190 LEU A CA 1
ATOM 1419 C C . LEU A 1 190 ? 10.989 -6.374 -17.372 1.00 98.25 190 LEU A C 1
ATOM 1421 O O . LEU A 1 190 ? 9.957 -6.359 -16.706 1.00 98.25 190 LEU A O 1
ATOM 1425 N N . ARG A 1 191 ? 11.218 -7.301 -18.309 1.00 97.50 191 ARG A N 1
ATOM 1426 C CA . ARG A 1 191 ? 10.280 -8.393 -18.615 1.00 97.50 191 ARG A CA 1
ATOM 1427 C C . ARG A 1 191 ? 10.182 -9.400 -17.473 1.00 97.50 191 ARG A C 1
ATOM 1429 O O . ARG A 1 191 ? 9.084 -9.863 -17.182 1.00 97.50 191 ARG A O 1
ATOM 1436 N N . ASP A 1 192 ? 11.285 -9.685 -16.787 1.00 97.56 192 ASP A N 1
ATOM 1437 C CA . ASP A 1 192 ? 11.283 -10.520 -15.583 1.00 97.56 192 ASP A CA 1
ATOM 1438 C C . ASP A 1 192 ? 10.451 -9.877 -14.468 1.00 97.56 192 ASP A C 1
ATOM 1440 O O . ASP A 1 192 ? 9.649 -10.555 -13.825 1.00 97.56 192 ASP A O 1
ATOM 1444 N N . LEU A 1 193 ? 10.599 -8.562 -14.262 1.00 98.12 193 LEU A N 1
ATOM 1445 C CA . LEU A 1 193 ? 9.784 -7.812 -13.305 1.00 98.12 193 LEU A CA 1
ATOM 1446 C C . LEU A 1 193 ? 8.301 -7.813 -13.706 1.00 98.12 193 LEU A C 1
ATOM 1448 O O . LEU A 1 193 ? 7.441 -8.030 -12.854 1.00 98.12 193 LEU A O 1
ATOM 1452 N N . LEU A 1 194 ? 8.003 -7.614 -14.996 1.00 96.75 194 LEU A N 1
ATOM 1453 C CA . LEU A 1 194 ? 6.647 -7.693 -15.542 1.00 96.75 194 LEU A CA 1
ATOM 1454 C C . LEU A 1 194 ? 6.018 -9.060 -15.267 1.00 96.75 194 LEU A C 1
ATOM 1456 O O . LEU A 1 194 ? 4.891 -9.129 -14.785 1.00 96.75 194 LEU A O 1
ATOM 1460 N N . ASN A 1 195 ? 6.761 -10.136 -15.517 1.00 96.44 195 ASN A N 1
ATOM 1461 C CA . ASN A 1 195 ? 6.304 -11.499 -15.288 1.00 96.44 195 ASN A CA 1
ATOM 1462 C C . ASN A 1 195 ? 6.079 -11.806 -13.799 1.00 96.44 195 ASN A C 1
ATOM 1464 O O . ASN A 1 195 ? 5.152 -12.537 -13.482 1.00 96.44 195 ASN A O 1
ATOM 1468 N N . GLU A 1 196 ? 6.899 -11.276 -12.890 1.00 97.62 196 GLU A N 1
ATOM 1469 C CA . GLU A 1 196 ? 6.768 -11.501 -11.441 1.00 97.62 196 GLU A CA 1
ATOM 1470 C C . GLU A 1 196 ? 5.586 -10.739 -10.819 1.00 97.62 196 GLU A C 1
ATOM 1472 O O . GLU A 1 196 ? 4.907 -11.265 -9.940 1.00 97.62 196 GLU A O 1
ATOM 1477 N N . PHE A 1 197 ? 5.319 -9.514 -11.284 1.00 97.44 197 PHE A N 1
ATOM 1478 C CA . PHE A 1 197 ? 4.322 -8.610 -10.696 1.00 97.44 197 PHE A CA 1
ATOM 1479 C C . PHE A 1 197 ? 3.082 -8.392 -11.575 1.00 97.44 197 PHE A C 1
ATOM 1481 O O . PHE A 1 197 ? 2.375 -7.404 -11.398 1.00 97.44 197 PHE A O 1
ATOM 1488 N N . SER A 1 198 ? 2.783 -9.321 -12.485 1.00 94.50 198 SER A N 1
ATOM 1489 C CA . SER A 1 198 ? 1.524 -9.337 -13.241 1.00 94.50 198 SER A CA 1
ATOM 1490 C C . SER A 1 198 ? 0.773 -10.651 -13.027 1.00 94.50 198 SER A C 1
ATOM 1492 O O . SER A 1 198 ? 1.408 -11.697 -12.842 1.00 94.50 198 SER A O 1
ATOM 1494 N N . PRO A 1 199 ? -0.571 -10.649 -13.086 1.00 91.12 199 PRO A N 1
ATOM 1495 C CA . PRO A 1 199 ? -1.333 -11.888 -13.102 1.00 91.12 199 PRO A CA 1
ATOM 1496 C C . PRO A 1 199 ? -0.939 -12.788 -14.286 1.00 91.12 199 PRO A C 1
ATOM 1498 O O . PRO A 1 199 ? -0.589 -12.278 -15.353 1.00 91.12 199 PRO A O 1
ATOM 1501 N N . PRO A 1 200 ? -0.985 -14.121 -14.116 1.00 89.56 200 PRO A N 1
ATOM 1502 C CA . PRO A 1 200 ? -1.428 -14.840 -12.916 1.00 89.56 200 PRO A CA 1
ATOM 1503 C C . PRO A 1 200 ? -0.337 -15.010 -11.839 1.00 89.56 200 PRO A C 1
ATOM 1505 O O . PRO A 1 200 ? -0.609 -15.572 -10.783 1.00 89.56 200 PRO A O 1
ATOM 1508 N N . ASN A 1 201 ? 0.895 -14.562 -12.091 1.00 90.38 201 ASN A N 1
ATOM 1509 C CA . ASN A 1 201 ? 2.045 -14.858 -11.232 1.00 90.38 201 ASN A CA 1
ATOM 1510 C C . ASN A 1 201 ? 2.102 -13.993 -9.964 1.00 90.38 201 ASN A C 1
ATOM 1512 O O . ASN A 1 201 ? 2.593 -14.453 -8.935 1.00 90.38 201 ASN A O 1
ATOM 1516 N N . GLY A 1 202 ? 1.618 -12.751 -10.029 1.00 92.56 202 GLY A N 1
ATOM 1517 C CA . GLY A 1 202 ? 1.690 -11.822 -8.907 1.00 92.56 202 GLY A CA 1
ATOM 1518 C C . GLY A 1 202 ? 1.012 -10.482 -9.171 1.00 92.56 202 GLY A C 1
ATOM 1519 O O . GLY A 1 202 ? 0.135 -10.358 -10.022 1.00 92.56 202 GLY A O 1
ATOM 1520 N N . GLY A 1 203 ? 1.385 -9.470 -8.385 1.00 94.25 203 GLY A N 1
ATOM 1521 C CA . GLY A 1 203 ? 0.923 -8.088 -8.566 1.00 94.25 203 GLY A CA 1
ATOM 1522 C C . GLY A 1 203 ? -0.518 -7.788 -8.158 1.00 94.25 203 GLY A C 1
ATOM 1523 O O . GLY A 1 203 ? -0.915 -6.628 -8.203 1.00 94.25 203 GLY A O 1
ATOM 1524 N N . VAL A 1 204 ? -1.302 -8.785 -7.737 1.00 95.69 204 VAL A N 1
ATOM 1525 C CA . VAL A 1 204 ? -2.669 -8.576 -7.236 1.00 95.69 204 VAL A CA 1
ATOM 1526 C C . VAL A 1 204 ? -2.624 -7.801 -5.930 1.00 95.69 204 VAL A C 1
ATOM 1528 O O . VAL A 1 204 ? -2.080 -8.286 -4.942 1.00 95.69 204 VAL A O 1
ATOM 1531 N N . LEU A 1 205 ? -3.220 -6.615 -5.916 1.00 95.19 205 LEU A N 1
ATOM 1532 C CA . LEU A 1 205 ? -3.393 -5.775 -4.738 1.00 95.19 205 LEU A CA 1
ATOM 1533 C C . LEU A 1 205 ? -4.707 -6.115 -4.030 1.00 95.19 205 LEU A C 1
ATOM 1535 O O . LEU A 1 205 ? -4.686 -6.359 -2.824 1.00 95.19 205 LEU A O 1
ATOM 1539 N N . LEU A 1 206 ? -5.807 -6.200 -4.789 1.00 94.12 206 LEU A N 1
ATOM 1540 C CA . LEU A 1 206 ? -7.145 -6.537 -4.299 1.00 94.12 206 LEU A CA 1
ATOM 1541 C C . LEU A 1 206 ? -7.904 -7.472 -5.265 1.00 94.12 206 LEU A C 1
ATOM 1543 O O . LEU A 1 206 ? -7.664 -7.413 -6.475 1.00 94.12 206 LEU A O 1
ATOM 1547 N N . PRO A 1 207 ? -8.856 -8.281 -4.766 1.00 92.31 207 PRO A N 1
ATOM 1548 C CA . PRO A 1 207 ? -9.184 -8.460 -3.346 1.00 92.31 207 PRO A CA 1
ATOM 1549 C C . PRO A 1 207 ? -8.042 -9.158 -2.595 1.00 92.31 207 PRO A C 1
ATOM 1551 O O . PRO A 1 207 ? -7.212 -9.837 -3.208 1.00 92.31 207 PRO A O 1
ATOM 1554 N N . ARG A 1 208 ? -7.945 -8.967 -1.275 1.00 87.56 208 ARG A N 1
ATOM 1555 C CA . ARG A 1 208 ? -6.961 -9.719 -0.486 1.00 87.56 208 ARG A CA 1
ATOM 1556 C C . ARG A 1 208 ? -7.395 -11.172 -0.364 1.00 87.56 208 ARG A C 1
ATOM 1558 O O . ARG A 1 208 ? -8.548 -11.529 -0.611 1.00 87.56 208 ARG A O 1
ATOM 1565 N N . GLU A 1 209 ? -6.456 -12.017 0.039 1.00 81.88 209 GLU A N 1
ATOM 1566 C CA . GLU A 1 209 ? -6.759 -13.411 0.333 1.00 81.88 209 GLU A CA 1
ATOM 1567 C C . GLU A 1 209 ? -7.836 -13.488 1.427 1.00 81.88 209 GLU A C 1
ATOM 1569 O O . GLU A 1 209 ? -7.679 -12.925 2.508 1.00 81.88 209 GLU A O 1
ATOM 1574 N N . GLY A 1 210 ? -8.956 -14.141 1.114 1.00 80.12 210 GLY A N 1
ATOM 1575 C CA . GLY A 1 210 ? -10.102 -14.264 2.015 1.00 80.12 210 GLY A CA 1
ATOM 1576 C C . GLY A 1 210 ? -11.079 -13.080 2.034 1.00 80.12 210 GLY A C 1
ATOM 1577 O O . GLY A 1 210 ? -12.127 -13.212 2.659 1.00 80.12 210 GLY A O 1
ATOM 1578 N N . ASP A 1 211 ? -10.809 -11.965 1.337 1.00 80.94 211 ASP A N 1
ATOM 1579 C CA . ASP A 1 211 ? -11.783 -10.858 1.222 1.00 80.94 211 ASP A CA 1
ATOM 1580 C C . ASP A 1 211 ? -13.009 -11.259 0.380 1.00 80.94 211 ASP A C 1
ATOM 1582 O O . ASP A 1 211 ? -14.103 -10.731 0.566 1.00 80.94 211 ASP A O 1
ATOM 1586 N N . THR A 1 212 ? -12.832 -12.193 -0.555 1.00 84.50 212 THR A N 1
ATOM 1587 C CA . THR A 1 212 ? -13.899 -12.752 -1.398 1.00 84.50 212 THR A CA 1
ATOM 1588 C C . THR A 1 212 ? -13.790 -14.274 -1.394 1.00 84.50 212 THR A C 1
ATOM 1590 O O . THR A 1 212 ? -12.693 -14.811 -1.241 1.00 84.50 212 THR A O 1
ATOM 1593 N N . GLU A 1 213 ? -14.912 -14.978 -1.578 1.00 84.25 213 GLU A N 1
ATOM 1594 C CA . GLU A 1 213 ? -14.937 -16.452 -1.604 1.00 84.25 213 GLU A CA 1
ATOM 1595 C C . GLU A 1 213 ? -14.034 -17.019 -2.706 1.00 84.25 213 GLU A C 1
ATOM 1597 O O . GLU A 1 213 ? -13.379 -18.042 -2.517 1.00 84.25 213 GLU A O 1
ATOM 1602 N N . ASN A 1 214 ? -13.959 -16.311 -3.835 1.00 86.62 214 ASN A N 1
ATOM 1603 C CA . ASN A 1 214 ? -13.291 -16.797 -5.031 1.00 86.62 214 ASN A CA 1
ATOM 1604 C C . ASN A 1 214 ? -11.960 -16.087 -5.350 1.00 86.62 214 ASN A C 1
ATOM 1606 O O . ASN A 1 214 ? -11.194 -16.571 -6.176 1.00 86.62 214 ASN A O 1
ATOM 1610 N N . GLY A 1 215 ? -11.634 -14.971 -4.690 1.00 89.44 215 GLY A N 1
ATOM 1611 C CA . GLY A 1 215 ? -10.408 -14.205 -4.955 1.00 89.44 215 GLY A CA 1
ATOM 1612 C C . GLY A 1 215 ? -10.524 -13.186 -6.097 1.00 89.44 215 GLY A C 1
ATOM 1613 O O . GLY A 1 215 ? -9.508 -12.809 -6.688 1.00 89.44 215 GLY A O 1
ATOM 1614 N N . TRP A 1 216 ? -11.737 -12.735 -6.421 1.00 92.38 216 TRP A N 1
ATOM 1615 C CA . TRP A 1 216 ? -12.013 -11.700 -7.422 1.00 92.38 216 TRP A CA 1
ATOM 1616 C C . TRP A 1 216 ? -13.313 -10.947 -7.124 1.00 92.38 216 TRP A C 1
ATOM 1618 O O . TRP A 1 216 ? -14.175 -11.429 -6.390 1.00 92.38 216 TRP A O 1
ATOM 1628 N N . TYR A 1 217 ? -13.459 -9.769 -7.730 1.00 91.62 217 TYR A N 1
ATOM 1629 C CA . TYR A 1 217 ? -14.712 -9.022 -7.763 1.00 91.62 217 TYR A CA 1
ATOM 1630 C C . TYR A 1 217 ? -15.551 -9.452 -8.971 1.00 91.62 217 TYR A C 1
ATOM 1632 O O . TYR A 1 217 ? -15.064 -9.458 -10.100 1.00 91.62 217 TYR A O 1
ATOM 1640 N N . GLU A 1 218 ? -16.830 -9.753 -8.746 1.00 91.12 218 GLU A N 1
ATOM 1641 C CA . GLU A 1 218 ? -17.808 -10.035 -9.815 1.00 91.12 218 GLU A CA 1
ATOM 1642 C C . GLU A 1 218 ? -18.267 -8.748 -10.532 1.00 91.12 218 GLU A C 1
ATOM 1644 O O . GLU A 1 218 ? -18.802 -8.776 -11.639 1.00 91.12 218 GLU A O 1
ATOM 164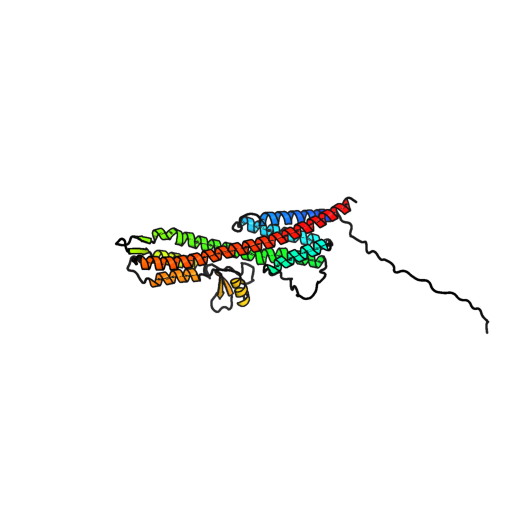9 N N . ASN A 1 219 ? -18.070 -7.586 -9.896 1.00 87.38 219 ASN A N 1
ATOM 1650 C CA . ASN A 1 219 ? -18.447 -6.277 -10.418 1.00 87.38 219 ASN A CA 1
ATOM 1651 C C . ASN A 1 219 ? -17.207 -5.405 -10.652 1.00 87.38 219 ASN A C 1
ATOM 1653 O O . ASN A 1 219 ? -16.502 -5.044 -9.710 1.00 87.38 219 ASN A O 1
ATOM 1657 N N . LYS A 1 220 ? -16.997 -4.986 -11.906 1.00 93.56 220 LYS A N 1
ATOM 1658 C CA . LYS A 1 220 ? -15.906 -4.080 -12.293 1.00 93.56 220 LYS A CA 1
ATOM 1659 C C . LYS A 1 220 ? -15.909 -2.767 -11.509 1.00 93.56 220 LYS A C 1
ATOM 1661 O O . LYS A 1 220 ? -14.846 -2.285 -11.136 1.00 93.56 220 LYS A O 1
ATOM 1666 N N . SER A 1 221 ? -17.092 -2.212 -11.241 1.00 92.19 221 SER A N 1
ATOM 1667 C CA . SER A 1 221 ? -17.247 -0.917 -10.568 1.00 92.19 221 SER A CA 1
ATOM 1668 C C . SER A 1 221 ? -16.621 -0.921 -9.175 1.00 92.19 221 SER A C 1
ATOM 1670 O O . SER A 1 221 ? -16.019 0.067 -8.774 1.00 92.19 221 SER A O 1
ATOM 1672 N N . GLU A 1 222 ? -16.718 -2.035 -8.446 1.00 87.94 222 GLU A N 1
ATOM 1673 C CA . GLU A 1 222 ? -16.133 -2.146 -7.107 1.00 87.94 222 GLU A CA 1
ATOM 1674 C C . GLU A 1 222 ? -14.597 -2.145 -7.160 1.00 87.94 222 GLU A C 1
ATOM 1676 O O . GLU A 1 222 ? -13.938 -1.482 -6.358 1.00 87.94 222 GLU A O 1
ATOM 1681 N N . ALA A 1 223 ? -14.015 -2.828 -8.149 1.00 92.38 223 ALA A N 1
ATOM 1682 C CA . ALA A 1 223 ? -12.575 -2.792 -8.384 1.00 92.38 223 ALA A CA 1
ATOM 1683 C C . ALA A 1 223 ? -12.105 -1.396 -8.837 1.00 92.38 223 ALA A C 1
ATOM 1685 O O . ALA A 1 223 ? -11.036 -0.942 -8.430 1.00 92.38 223 ALA A O 1
ATOM 1686 N N . GLU A 1 224 ? -12.895 -0.700 -9.660 1.00 94.38 224 GLU A N 1
ATOM 1687 C CA . GLU A 1 224 ? -12.589 0.654 -10.142 1.00 94.38 224 GLU A CA 1
ATOM 1688 C C . GLU A 1 224 ? -12.624 1.696 -9.020 1.00 94.38 224 GLU A C 1
ATOM 1690 O O . GLU A 1 224 ? -11.751 2.565 -8.977 1.00 94.38 224 GLU A O 1
ATOM 1695 N N . GLU A 1 225 ? -13.563 1.582 -8.076 1.00 90.12 225 GLU A N 1
ATOM 1696 C CA . GLU A 1 225 ? -13.589 2.417 -6.871 1.00 90.12 225 GLU A CA 1
ATOM 1697 C C . GLU A 1 225 ? -12.278 2.290 -6.090 1.00 90.12 225 GLU A C 1
ATOM 1699 O O . GLU A 1 225 ? -11.641 3.296 -5.777 1.00 90.12 225 GLU A O 1
ATOM 1704 N N . TRP A 1 226 ? -11.817 1.062 -5.844 1.00 89.75 226 TRP A N 1
ATOM 1705 C CA . TRP A 1 226 ? -10.534 0.843 -5.182 1.00 89.75 226 TRP A CA 1
ATOM 1706 C C . TRP A 1 226 ? -9.351 1.359 -5.996 1.00 89.75 226 TRP A C 1
ATOM 1708 O O . TRP A 1 226 ? -8.485 2.035 -5.446 1.00 89.75 226 TRP A O 1
ATOM 1718 N N . ALA A 1 227 ? -9.306 1.090 -7.300 1.00 93.56 227 ALA A N 1
ATOM 1719 C CA . ALA A 1 227 ? -8.211 1.559 -8.143 1.00 93.56 227 ALA A CA 1
ATOM 1720 C C . ALA A 1 227 ? -8.109 3.096 -8.172 1.00 93.56 227 ALA A C 1
ATOM 1722 O O . ALA A 1 227 ? -7.005 3.636 -8.209 1.00 93.56 227 ALA A O 1
ATOM 1723 N N . SER A 1 228 ? -9.239 3.808 -8.081 1.00 91.94 228 SER A N 1
ATOM 1724 C CA . SER A 1 228 ? -9.259 5.276 -7.999 1.00 91.94 228 SER A CA 1
ATOM 1725 C C . SER A 1 228 ? -8.616 5.824 -6.716 1.00 91.94 228 SER A C 1
ATOM 1727 O O . SER A 1 228 ? -8.036 6.910 -6.723 1.00 91.94 228 SER A O 1
ATOM 1729 N N . GLU A 1 229 ? -8.644 5.043 -5.633 1.00 89.12 229 GLU A N 1
ATOM 1730 C CA . GLU A 1 229 ? -8.041 5.386 -4.344 1.00 89.12 229 GLU A CA 1
ATOM 1731 C C . GLU A 1 229 ? -6.573 4.956 -4.224 1.00 89.12 229 GLU A C 1
ATOM 1733 O O . GLU A 1 229 ? -5.856 5.442 -3.342 1.00 89.12 229 GLU A O 1
ATOM 1738 N N . LEU A 1 230 ? -6.111 4.056 -5.094 1.00 93.62 230 LEU A N 1
ATOM 1739 C CA . LEU A 1 230 ? -4.808 3.406 -5.008 1.00 93.62 230 LEU A CA 1
ATOM 1740 C C . LEU A 1 230 ? -3.908 3.842 -6.179 1.00 93.62 230 LEU A C 1
ATOM 1742 O O . LEU A 1 230 ? -3.964 3.257 -7.262 1.00 93.62 230 LEU A O 1
ATOM 1746 N N . PRO A 1 231 ? -3.048 4.861 -6.001 1.00 94.19 231 PRO A N 1
ATOM 1747 C CA . PRO A 1 231 ? -2.157 5.311 -7.065 1.00 94.19 231 PRO A CA 1
ATOM 1748 C C . PRO A 1 231 ? -1.151 4.223 -7.446 1.00 94.19 231 PRO A C 1
ATOM 1750 O O . PRO A 1 231 ? -0.653 3.491 -6.591 1.00 94.19 231 PRO A O 1
ATOM 1753 N N . GLY A 1 232 ? -0.840 4.142 -8.741 1.00 95.88 232 GLY A N 1
ATOM 1754 C CA . GLY A 1 232 ? -0.016 3.060 -9.285 1.00 95.88 232 GLY A CA 1
ATOM 1755 C C . GLY A 1 232 ? -0.739 1.714 -9.307 1.00 95.88 232 GLY A C 1
ATOM 1756 O O . GLY A 1 232 ? -0.084 0.678 -9.317 1.00 95.88 232 GLY A O 1
ATOM 1757 N N . SER A 1 233 ? -2.073 1.707 -9.292 1.00 97.56 233 SER A N 1
ATOM 1758 C CA . SER A 1 233 ? -2.872 0.504 -9.500 1.00 97.56 233 SER A CA 1
ATOM 1759 C C . SER A 1 233 ? -3.750 0.618 -10.742 1.00 97.56 233 SER A C 1
ATOM 1761 O O . SER A 1 233 ? -4.014 1.711 -11.246 1.00 97.56 233 SER A O 1
ATOM 1763 N N . ARG A 1 234 ? -4.207 -0.530 -11.240 1.00 96.56 234 ARG A N 1
ATOM 1764 C CA . ARG A 1 234 ? -5.170 -0.626 -12.339 1.00 96.56 234 ARG A CA 1
ATOM 1765 C C . ARG A 1 234 ? -6.100 -1.810 -12.140 1.00 96.56 234 ARG A C 1
ATOM 1767 O O . ARG A 1 234 ? -5.746 -2.790 -11.488 1.00 96.56 234 ARG A O 1
ATOM 1774 N N . VAL A 1 235 ? -7.271 -1.737 -12.759 1.00 97.44 235 VAL A N 1
ATOM 1775 C CA . VAL A 1 235 ? -8.209 -2.858 -12.822 1.00 97.44 235 VAL A CA 1
ATOM 1776 C C . VAL A 1 235 ? -7.871 -3.737 -14.019 1.00 97.44 235 VAL A C 1
ATOM 1778 O O . VAL A 1 235 ? -7.669 -3.235 -15.127 1.00 97.44 235 VAL A O 1
ATOM 1781 N N . VAL A 1 236 ? -7.824 -5.049 -13.803 1.00 95.62 236 VAL A N 1
ATOM 1782 C CA . VAL A 1 236 ? -7.686 -6.050 -14.865 1.00 95.62 236 VAL A CA 1
ATOM 1783 C C . VAL A 1 236 ? -8.744 -7.128 -14.723 1.00 95.62 236 VAL A C 1
ATOM 1785 O O . VAL A 1 236 ? -9.196 -7.432 -13.618 1.00 95.62 236 VAL A O 1
ATOM 1788 N N . GLU A 1 237 ? -9.127 -7.690 -15.860 1.00 94.94 237 GLU A N 1
ATOM 1789 C CA . GLU A 1 237 ? -9.909 -8.915 -15.920 1.00 94.94 237 GLU A CA 1
ATOM 1790 C C . GLU A 1 237 ? -8.935 -10.099 -15.918 1.00 94.94 237 GLU A C 1
ATOM 1792 O O . GLU A 1 237 ? -8.005 -10.122 -16.727 1.00 94.94 237 GLU A O 1
ATOM 1797 N N . ASP A 1 238 ? -9.099 -11.044 -14.994 1.00 87.88 238 ASP A N 1
ATOM 1798 C CA . ASP A 1 238 ? -8.189 -12.186 -14.854 1.00 87.88 238 ASP A CA 1
ATOM 1799 C C . ASP A 1 238 ? -8.945 -13.465 -14.440 1.00 87.88 238 ASP A C 1
ATOM 1801 O O . ASP A 1 238 ? -9.372 -13.565 -13.283 1.00 87.88 238 ASP A O 1
ATOM 1805 N N . PRO A 1 239 ? -9.084 -14.468 -15.336 1.00 87.31 239 PRO A N 1
ATOM 1806 C CA . PRO A 1 239 ? -8.597 -14.492 -16.725 1.00 87.31 239 PRO A CA 1
ATOM 1807 C C . PRO A 1 239 ? -9.341 -13.521 -17.657 1.00 87.31 239 PRO A C 1
ATOM 1809 O O . PRO A 1 239 ? -10.458 -13.106 -17.363 1.00 87.31 239 PRO A O 1
ATOM 1812 N N . GLU A 1 240 ? -8.763 -13.195 -18.811 1.00 87.81 240 GLU A N 1
ATOM 1813 C CA . GLU A 1 240 ? -9.413 -12.340 -19.816 1.00 87.81 240 GLU A CA 1
ATOM 1814 C C . GLU A 1 240 ? -10.780 -12.913 -20.252 1.00 87.81 240 GLU A C 1
ATOM 1816 O O . GLU A 1 240 ? -10.919 -14.122 -20.456 1.00 87.81 240 GLU A O 1
ATOM 1821 N N . HIS A 1 241 ? -11.796 -12.050 -20.381 1.00 89.12 241 HIS A N 1
ATOM 1822 C CA . HIS A 1 241 ? -13.187 -12.405 -20.708 1.00 89.12 241 HIS A CA 1
ATOM 1823 C C . HIS A 1 241 ? -13.920 -13.294 -19.683 1.00 89.12 241 HIS A C 1
ATOM 1825 O O . HIS A 1 241 ? -14.925 -13.925 -20.022 1.00 89.12 241 HIS A O 1
ATOM 1831 N N . SER A 1 242 ? -13.435 -13.373 -18.442 1.00 91.94 242 SER A N 1
ATOM 1832 C CA . SER A 1 242 ? -14.077 -14.151 -17.371 1.00 91.94 242 SER A CA 1
ATOM 1833 C C . SER A 1 242 ? -15.219 -13.426 -16.654 1.00 91.94 242 SER A C 1
ATOM 1835 O O . SER A 1 242 ? -16.047 -14.075 -16.024 1.00 91.94 242 SER A O 1
ATOM 1837 N N . GLY A 1 243 ? -15.274 -12.097 -16.728 1.00 92.69 243 GLY A N 1
ATOM 1838 C CA . GLY A 1 243 ? -16.090 -11.251 -15.862 1.00 92.69 243 GLY A CA 1
ATOM 1839 C C . GLY A 1 243 ? -15.503 -11.046 -14.461 1.00 92.69 243 GLY A C 1
ATOM 1840 O O . GLY A 1 243 ? -16.139 -10.381 -13.648 1.00 92.69 243 GLY A O 1
ATOM 1841 N N . HIS A 1 244 ? -14.309 -11.578 -14.174 1.00 94.69 244 HIS A N 1
ATOM 1842 C CA . HIS A 1 244 ? -13.676 -11.516 -12.859 1.00 94.69 244 HIS A CA 1
ATOM 1843 C C . HIS A 1 244 ? -12.623 -10.412 -12.800 1.00 94.69 244 HIS A C 1
ATOM 1845 O O . HIS A 1 244 ? -11.653 -10.411 -13.560 1.00 94.69 244 HIS A O 1
ATOM 1851 N N . TRP A 1 245 ? -12.789 -9.488 -11.857 1.00 96.06 245 TRP A N 1
ATOM 1852 C CA . TRP A 1 245 ? -11.980 -8.279 -11.772 1.00 96.06 245 TRP A CA 1
ATOM 1853 C C . TRP A 1 245 ? -11.051 -8.296 -10.566 1.00 96.06 245 TRP A C 1
ATOM 1855 O O . TRP A 1 245 ? -11.433 -8.683 -9.459 1.00 96.06 245 TRP A O 1
ATOM 1865 N N . LYS A 1 246 ? -9.824 -7.823 -10.777 1.00 96.12 246 LYS A N 1
ATOM 1866 C CA . LYS A 1 246 ? -8.813 -7.630 -9.735 1.00 96.12 246 LYS A CA 1
ATOM 1867 C C . LYS A 1 246 ? -8.200 -6.243 -9.864 1.00 96.12 246 LYS A C 1
ATOM 1869 O O . LYS A 1 246 ? -8.077 -5.710 -10.968 1.00 96.12 246 LYS A O 1
ATOM 1874 N N . VAL A 1 247 ? -7.780 -5.677 -8.739 1.00 97.12 247 VAL A N 1
ATOM 1875 C CA . VAL A 1 247 ? -6.923 -4.488 -8.710 1.00 97.12 247 VAL A CA 1
ATOM 1876 C C . VAL A 1 247 ? -5.487 -4.969 -8.596 1.00 97.12 247 VAL A C 1
ATOM 1878 O O . VAL A 1 247 ? -5.157 -5.736 -7.692 1.00 97.12 247 VAL A O 1
ATOM 1881 N N . VAL A 1 248 ? -4.631 -4.539 -9.512 1.00 97.50 248 VAL A N 1
ATOM 1882 C CA . VAL A 1 248 ? -3.230 -4.965 -9.606 1.00 97.50 248 VAL A CA 1
ATOM 1883 C C . VAL A 1 248 ? -2.303 -3.758 -9.634 1.00 97.50 248 VAL A C 1
ATOM 1885 O O . VAL A 1 248 ? -2.758 -2.638 -9.868 1.00 97.50 248 VAL A O 1
ATOM 1888 N N . ILE A 1 249 ? -1.007 -3.977 -9.415 1.00 98.12 249 ILE A N 1
ATOM 1889 C CA . ILE A 1 249 ? 0.025 -2.961 -9.661 1.00 98.12 249 ILE A CA 1
ATOM 1890 C C . ILE A 1 249 ? -0.058 -2.515 -11.127 1.00 98.12 249 ILE A C 1
ATOM 1892 O O . ILE A 1 249 ? -0.166 -3.334 -12.040 1.00 98.12 249 ILE A O 1
ATOM 1896 N N . ASP A 1 250 ? -0.025 -1.206 -11.355 1.00 97.62 250 ASP A N 1
ATOM 1897 C CA . ASP A 1 250 ? 0.023 -0.644 -12.695 1.00 97.62 250 ASP A CA 1
ATOM 1898 C C . ASP A 1 250 ? 1.419 -0.813 -13.291 1.00 97.62 250 ASP A C 1
ATOM 1900 O O . ASP A 1 250 ? 2.368 -0.111 -12.940 1.00 97.62 250 ASP A O 1
ATOM 1904 N N . MET A 1 251 ? 1.520 -1.756 -14.223 1.00 97.50 251 MET A N 1
ATOM 1905 C CA . MET A 1 251 ? 2.745 -2.039 -14.963 1.00 97.50 251 MET A CA 1
ATOM 1906 C C . MET A 1 251 ? 2.930 -1.143 -16.193 1.00 97.50 251 MET A C 1
ATOM 1908 O O . MET A 1 251 ? 3.966 -1.237 -16.846 1.00 97.50 251 MET A O 1
ATOM 1912 N N . GLY A 1 252 ? 2.008 -0.210 -16.465 1.00 97.75 252 GLY A N 1
ATOM 1913 C CA . GLY A 1 252 ? 2.117 0.746 -17.570 1.00 97.75 252 GLY A CA 1
ATOM 1914 C C . GLY A 1 252 ? 3.460 1.493 -17.636 1.00 97.75 252 GLY A C 1
ATOM 1915 O O . GLY A 1 252 ? 4.026 1.609 -18.725 1.00 97.75 252 GLY A O 1
ATOM 1916 N N . PRO A 1 253 ? 4.051 1.953 -16.514 1.00 98.44 253 PRO A N 1
ATOM 1917 C CA . PRO A 1 253 ? 5.381 2.557 -16.543 1.00 98.44 253 PRO A CA 1
ATOM 1918 C C . PRO A 1 253 ? 6.491 1.591 -16.979 1.00 98.44 253 PRO A C 1
ATOM 1920 O O . PRO A 1 253 ? 7.414 2.003 -17.679 1.00 98.44 253 PRO A O 1
ATOM 1923 N N . ILE A 1 254 ? 6.397 0.310 -16.608 1.00 98.44 254 ILE A N 1
ATOM 1924 C CA . ILE A 1 254 ? 7.340 -0.735 -17.035 1.00 98.44 254 ILE A CA 1
ATOM 1925 C C . ILE A 1 254 ? 7.149 -1.049 -18.522 1.00 98.44 254 ILE A C 1
ATOM 1927 O O . ILE A 1 254 ? 8.133 -1.094 -19.261 1.00 98.44 254 ILE A O 1
ATOM 1931 N N . ASP A 1 255 ? 5.902 -1.167 -18.984 1.00 97.94 255 ASP A N 1
ATOM 1932 C CA . ASP A 1 255 ? 5.568 -1.346 -20.402 1.00 97.94 255 ASP A CA 1
ATOM 1933 C C . ASP A 1 255 ? 6.125 -0.195 -21.254 1.00 97.94 255 ASP A C 1
ATOM 1935 O O . ASP A 1 255 ? 6.727 -0.419 -22.304 1.00 97.94 255 ASP A O 1
ATOM 1939 N N . ASN A 1 256 ? 6.009 1.046 -20.772 1.00 98.06 256 ASN A N 1
ATOM 1940 C CA . ASN A 1 256 ? 6.578 2.216 -21.438 1.00 98.06 256 ASN A CA 1
ATOM 1941 C C . ASN A 1 256 ? 8.111 2.169 -21.480 1.00 98.06 256 ASN A C 1
ATOM 1943 O O . ASN A 1 256 ? 8.696 2.483 -22.516 1.00 98.06 256 ASN A O 1
ATOM 1947 N N . MET A 1 257 ? 8.780 1.764 -20.392 1.00 98.12 257 MET A N 1
ATOM 1948 C CA . MET A 1 257 ? 10.240 1.581 -20.394 1.00 98.12 257 MET A CA 1
ATOM 1949 C C . MET A 1 257 ? 10.673 0.540 -21.438 1.00 98.12 257 MET A C 1
ATOM 1951 O O . MET A 1 257 ? 11.650 0.766 -22.153 1.00 98.12 257 MET A O 1
ATOM 1955 N N . ILE A 1 258 ? 9.937 -0.572 -21.552 1.00 96.44 258 ILE A N 1
ATOM 1956 C CA . ILE A 1 258 ? 10.168 -1.614 -22.564 1.00 96.44 258 ILE A CA 1
ATOM 1957 C C . ILE A 1 258 ? 9.972 -1.042 -23.972 1.00 96.44 258 ILE A C 1
ATOM 1959 O O . ILE A 1 258 ? 10.866 -1.159 -24.809 1.00 96.44 258 ILE A O 1
ATOM 1963 N N . ALA A 1 259 ? 8.851 -0.365 -24.225 1.00 95.50 259 ALA A N 1
ATOM 1964 C CA . ALA A 1 259 ? 8.538 0.199 -25.534 1.00 95.50 259 ALA A CA 1
ATOM 1965 C C . ALA A 1 259 ? 9.571 1.248 -25.989 1.00 95.50 259 ALA A C 1
ATOM 1967 O O . ALA A 1 259 ? 9.936 1.291 -27.164 1.00 95.50 259 ALA A O 1
ATOM 1968 N N . GLU A 1 260 ? 10.073 2.088 -25.079 1.00 93.94 260 GLU A N 1
ATOM 1969 C CA . GLU A 1 260 ? 11.132 3.060 -25.386 1.00 93.94 260 GLU A CA 1
ATOM 1970 C C . GLU A 1 260 ? 12.463 2.386 -25.743 1.00 93.94 260 GLU A C 1
ATOM 1972 O O . GLU A 1 260 ? 13.171 2.871 -26.625 1.00 93.94 260 GLU A O 1
ATOM 1977 N N . LEU A 1 261 ? 12.795 1.255 -25.114 1.00 91.88 261 LEU A N 1
ATOM 1978 C CA . LEU A 1 261 ? 13.977 0.462 -25.466 1.00 91.88 261 LEU A CA 1
ATOM 1979 C C . LEU A 1 261 ? 13.820 -0.217 -26.831 1.00 91.88 261 LEU A C 1
ATOM 1981 O O . LEU A 1 261 ? 14.751 -0.206 -27.632 1.00 91.88 261 LEU A O 1
ATOM 1985 N N . GLU A 1 262 ? 12.640 -0.761 -27.131 1.00 89.50 262 GLU A N 1
ATOM 1986 C CA . GLU A 1 262 ? 12.357 -1.424 -28.410 1.00 89.50 262 GLU A CA 1
ATOM 1987 C C . GLU A 1 262 ? 12.420 -0.452 -29.601 1.00 89.50 262 GLU A C 1
ATOM 1989 O O . GLU A 1 262 ? 12.854 -0.832 -30.691 1.00 89.50 262 GLU A O 1
ATOM 1994 N N . LYS A 1 263 ? 12.082 0.829 -29.393 1.00 88.94 263 LYS A N 1
ATOM 1995 C CA . LYS A 1 263 ? 12.236 1.893 -30.405 1.00 88.94 263 LYS A CA 1
ATOM 1996 C C . LYS A 1 263 ? 13.686 2.151 -30.808 1.00 88.94 263 LYS A C 1
ATOM 1998 O O . LYS A 1 263 ? 13.915 2.714 -31.878 1.00 88.94 263 LYS A O 1
ATOM 2003 N N . LEU A 1 264 ? 14.658 1.755 -29.985 1.00 84.62 264 LEU A N 1
ATOM 2004 C CA . LEU A 1 264 ? 16.072 1.893 -30.327 1.00 84.62 264 LEU A CA 1
ATOM 2005 C C . LEU A 1 264 ? 16.480 0.905 -31.445 1.00 84.62 264 LEU A C 1
ATOM 2007 O O . LEU A 1 264 ? 17.449 1.170 -32.155 1.00 84.62 264 LEU A O 1
ATOM 2011 N N . GLY A 1 265 ? 15.696 -0.158 -31.677 1.00 70.12 265 GLY A N 1
ATOM 2012 C CA . GLY A 1 265 ? 15.846 -1.106 -32.785 1.00 70.12 265 GLY A CA 1
ATOM 2013 C C . GLY A 1 265 ? 16.458 -2.454 -32.388 1.00 70.12 265 GLY A C 1
ATOM 2014 O O . GLY A 1 265 ? 16.821 -2.685 -31.240 1.00 70.12 265 GLY A O 1
ATOM 2015 N N . THR A 1 266 ? 16.555 -3.376 -33.350 1.00 61.22 266 THR A N 1
ATOM 2016 C CA . THR A 1 266 ? 17.281 -4.646 -33.179 1.00 61.22 266 THR A CA 1
ATOM 2017 C C . THR A 1 266 ? 18.769 -4.418 -33.394 1.00 61.22 266 THR A C 1
ATOM 2019 O O . THR A 1 266 ? 19.182 -3.969 -34.468 1.00 61.22 266 THR A O 1
ATOM 2022 N N . PHE A 1 267 ? 19.571 -4.755 -32.395 1.00 62.12 267 PHE A N 1
ATOM 2023 C CA . PHE A 1 267 ? 21.019 -4.618 -32.441 1.00 62.12 267 PHE A CA 1
ATOM 2024 C C . PHE A 1 267 ? 21.650 -5.948 -32.883 1.00 62.12 267 PHE A C 1
ATOM 2026 O O . PHE A 1 267 ? 20.991 -6.982 -32.938 1.00 62.12 267 PHE A O 1
ATOM 2033 N N . GLY A 1 268 ? 22.905 -5.918 -33.342 1.00 54.22 268 GLY A N 1
ATOM 2034 C CA . GLY A 1 268 ? 23.610 -7.123 -33.800 1.00 54.22 268 GLY A CA 1
ATOM 2035 C C . GLY A 1 268 ? 23.815 -8.160 -32.676 1.00 54.22 268 GLY A C 1
ATOM 2036 O O . GLY A 1 268 ? 23.307 -7.987 -31.579 1.00 54.22 268 GLY A O 1
ATOM 2037 N N . PRO A 1 269 ? 24.638 -9.206 -32.871 1.00 51.66 269 PRO A N 1
ATOM 2038 C CA . PRO A 1 269 ? 24.723 -10.378 -31.978 1.00 51.66 269 PRO A CA 1
ATOM 2039 C C . PRO A 1 269 ? 25.157 -10.129 -30.513 1.00 51.66 269 PRO A C 1
ATOM 2041 O O . PRO A 1 269 ? 25.286 -11.086 -29.757 1.00 51.66 269 PRO A O 1
ATOM 2044 N N . ILE A 1 270 ? 25.418 -8.880 -30.115 1.00 59.03 270 ILE A N 1
ATOM 2045 C CA . ILE A 1 270 ? 25.830 -8.463 -28.763 1.00 59.03 270 ILE A CA 1
ATOM 2046 C C . ILE A 1 270 ? 24.756 -7.560 -28.107 1.00 59.03 270 ILE A C 1
ATOM 2048 O O . ILE A 1 270 ? 24.912 -7.165 -26.963 1.00 59.03 270 ILE A O 1
ATOM 2052 N N . ASP A 1 271 ? 23.679 -7.215 -28.824 1.00 72.75 271 ASP A N 1
ATOM 2053 C CA . ASP A 1 271 ? 22.551 -6.367 -28.401 1.00 72.75 271 ASP A CA 1
ATOM 2054 C C . ASP A 1 271 ? 22.888 -5.039 -27.677 1.00 72.75 271 ASP A C 1
ATOM 2056 O O . ASP A 1 271 ? 22.076 -4.482 -26.934 1.00 72.75 271 ASP A O 1
ATOM 2060 N N . ILE A 1 272 ? 24.084 -4.488 -27.918 1.00 83.75 272 ILE A N 1
ATOM 2061 C CA . ILE A 1 272 ? 24.470 -3.157 -27.433 1.00 83.75 272 ILE A CA 1
ATOM 2062 C C . ILE A 1 272 ? 24.025 -2.099 -28.445 1.00 83.75 272 ILE A C 1
ATOM 2064 O O . ILE A 1 272 ? 24.470 -2.089 -29.597 1.00 83.75 272 ILE A O 1
ATOM 2068 N N . ALA A 1 273 ? 23.201 -1.164 -27.982 1.00 86.75 273 ALA A N 1
ATOM 2069 C CA . ALA A 1 273 ? 22.798 0.023 -28.714 1.00 86.75 273 ALA A CA 1
ATOM 2070 C C . ALA A 1 273 ? 23.839 1.128 -28.557 1.00 86.75 273 ALA A C 1
ATOM 2072 O O . ALA A 1 273 ? 23.943 1.738 -27.494 1.00 86.75 273 ALA A O 1
ATOM 2073 N N . TYR A 1 274 ? 24.597 1.410 -29.613 1.00 88.38 274 TYR A N 1
ATOM 2074 C CA . TYR A 1 274 ? 25.462 2.585 -29.643 1.00 88.38 274 TYR A CA 1
ATOM 2075 C C . TYR A 1 274 ? 24.678 3.790 -30.145 1.00 88.38 274 TYR A C 1
ATOM 2077 O O . TYR A 1 274 ? 24.121 3.769 -31.243 1.00 88.38 274 TYR A O 1
ATOM 2085 N N . MET A 1 275 ? 24.640 4.842 -29.338 1.00 89.81 275 MET A N 1
ATOM 2086 C CA . MET A 1 275 ? 23.893 6.057 -29.628 1.00 89.81 275 MET A CA 1
ATOM 2087 C C . MET A 1 275 ? 24.713 7.287 -29.262 1.00 89.81 275 MET A C 1
ATOM 2089 O O . MET A 1 275 ? 25.601 7.229 -28.410 1.00 89.81 275 MET A O 1
ATOM 2093 N N . ASN A 1 276 ? 24.424 8.413 -29.910 1.00 91.56 276 ASN A N 1
ATOM 2094 C CA . ASN A 1 276 ? 25.074 9.661 -29.536 1.00 91.56 276 ASN A CA 1
ATOM 2095 C C . ASN A 1 276 ? 24.553 10.167 -28.178 1.00 91.56 276 ASN A C 1
ATOM 2097 O O . ASN A 1 276 ? 23.480 9.773 -27.713 1.00 91.56 276 ASN A O 1
ATOM 2101 N N . ASN A 1 277 ? 25.289 11.097 -27.568 1.00 91.38 277 ASN A N 1
ATOM 2102 C CA . ASN A 1 277 ? 24.921 11.670 -26.270 1.00 91.38 277 ASN A CA 1
ATOM 2103 C C . ASN A 1 277 ? 23.491 12.244 -26.230 1.00 91.38 277 ASN A C 1
ATOM 2105 O O . ASN A 1 277 ? 22.807 12.087 -25.224 1.00 91.38 277 ASN A O 1
ATOM 2109 N N . ALA A 1 278 ? 22.996 12.868 -27.304 1.00 93.12 278 ALA A N 1
ATOM 2110 C CA . ALA A 1 278 ? 21.644 13.433 -27.321 1.00 93.12 278 ALA A CA 1
ATOM 2111 C C . ALA A 1 278 ? 20.553 12.346 -27.290 1.00 93.12 278 ALA A C 1
ATOM 2113 O O . ALA A 1 278 ? 19.581 12.468 -26.547 1.00 93.12 278 ALA A O 1
ATOM 2114 N N . GLN A 1 279 ? 20.732 11.266 -28.054 1.00 92.19 279 GLN A N 1
ATOM 2115 C CA . GLN A 1 279 ? 19.835 10.106 -28.046 1.00 92.19 279 GLN A CA 1
ATOM 2116 C C . GLN A 1 279 ? 19.827 9.423 -26.675 1.00 92.19 279 GLN A C 1
ATOM 2118 O O . GLN A 1 279 ? 18.756 9.141 -26.141 1.00 92.19 279 GLN A O 1
ATOM 2123 N N . PHE A 1 280 ? 21.008 9.237 -26.077 1.00 93.25 280 PHE A N 1
ATOM 2124 C CA . PHE A 1 280 ? 21.135 8.652 -24.744 1.00 93.25 280 PHE A CA 1
ATOM 2125 C C . PHE A 1 280 ? 20.425 9.487 -23.678 1.00 93.25 280 PHE A C 1
ATOM 2127 O O . PHE A 1 280 ? 19.640 8.952 -22.901 1.00 93.25 280 PHE A O 1
ATOM 2134 N N . GLN A 1 281 ? 20.647 10.803 -23.666 1.00 94.88 281 GLN A N 1
ATOM 2135 C CA . GLN A 1 281 ? 19.990 11.699 -22.714 1.00 94.88 281 GLN A CA 1
ATOM 2136 C C . GLN A 1 281 ? 18.465 11.720 -22.898 1.00 94.88 281 GLN A C 1
ATOM 2138 O O . GLN A 1 281 ? 17.734 11.762 -21.910 1.00 94.88 281 GLN A O 1
ATOM 2143 N N . SER A 1 282 ? 17.973 11.630 -24.139 1.00 95.19 282 SER A N 1
ATOM 2144 C CA . SER A 1 282 ? 16.535 11.519 -24.414 1.00 95.19 282 SER A CA 1
ATOM 2145 C C . SER A 1 282 ? 15.944 10.229 -23.844 1.00 95.19 282 SER A C 1
ATOM 2147 O O . SER A 1 282 ? 14.930 10.279 -23.152 1.00 95.19 282 SER A O 1
ATOM 2149 N N . TRP A 1 283 ? 16.578 9.081 -24.101 1.00 95.06 283 TRP A N 1
ATOM 2150 C CA . TRP A 1 283 ? 16.145 7.799 -23.541 1.00 95.06 283 TRP A CA 1
ATOM 2151 C C . TRP A 1 283 ? 16.189 7.816 -22.007 1.00 95.06 283 TRP A C 1
ATOM 2153 O O . TRP A 1 283 ? 15.218 7.436 -21.354 1.00 95.06 283 TRP A O 1
ATOM 2163 N N . GLN A 1 284 ? 17.282 8.315 -21.426 1.00 96.00 284 GLN A N 1
ATOM 2164 C CA . GLN A 1 284 ? 17.458 8.394 -19.979 1.00 96.00 284 GLN A CA 1
ATOM 2165 C C . GLN A 1 284 ? 16.384 9.276 -19.328 1.00 96.00 284 GLN A C 1
ATOM 2167 O O . GLN A 1 284 ? 15.853 8.921 -18.277 1.00 96.00 284 GLN A O 1
ATOM 2172 N N . ALA A 1 285 ? 16.023 10.401 -19.951 1.00 97.69 285 ALA A N 1
ATOM 2173 C CA . ALA A 1 285 ? 14.934 11.250 -19.481 1.00 97.69 285 ALA A CA 1
ATOM 2174 C C . ALA A 1 285 ? 13.581 10.515 -19.506 1.00 97.69 285 ALA A C 1
ATOM 2176 O O . ALA A 1 285 ? 12.847 10.566 -18.516 1.00 97.69 285 ALA A O 1
ATOM 2177 N N . SER A 1 286 ? 13.276 9.783 -20.586 1.00 96.56 286 SER A N 1
ATOM 2178 C CA . SER A 1 286 ? 12.075 8.941 -20.668 1.00 96.56 286 SER A CA 1
ATOM 2179 C C . SER A 1 286 ? 12.061 7.874 -19.570 1.00 96.56 286 SER A C 1
ATOM 2181 O O . SER A 1 286 ? 11.076 7.778 -18.838 1.00 96.56 286 SER A O 1
ATOM 2183 N N . PHE A 1 287 ? 13.157 7.135 -19.380 1.00 97.69 287 PHE A N 1
ATOM 2184 C CA . PHE A 1 287 ? 13.287 6.125 -18.324 1.00 97.69 287 PHE A CA 1
ATOM 2185 C C . PHE A 1 287 ? 13.079 6.727 -16.923 1.00 97.69 287 PHE A C 1
ATOM 2187 O O . PHE A 1 287 ? 12.255 6.239 -16.146 1.00 97.69 287 PHE A O 1
ATOM 2194 N N . ASN A 1 288 ? 13.756 7.839 -16.623 1.00 98.12 288 ASN A N 1
ATOM 2195 C CA . ASN A 1 288 ? 13.640 8.534 -15.340 1.00 98.12 288 ASN A CA 1
ATOM 2196 C C . ASN A 1 288 ? 12.213 9.038 -15.082 1.00 98.12 288 ASN A C 1
ATOM 2198 O O . ASN A 1 288 ? 11.755 9.003 -13.942 1.00 98.12 288 ASN A O 1
ATOM 2202 N N . SER A 1 289 ? 11.487 9.467 -16.120 1.00 98.50 289 SER A N 1
ATOM 2203 C CA . SER A 1 289 ? 10.087 9.885 -15.972 1.00 98.50 289 SER A CA 1
ATOM 2204 C C . SER A 1 289 ? 9.202 8.740 -15.473 1.00 98.50 289 SER A C 1
ATOM 2206 O O . SER A 1 289 ? 8.406 8.933 -14.557 1.00 98.50 289 SER A O 1
ATOM 2208 N N . GLN A 1 290 ? 9.395 7.531 -16.011 1.00 98.50 290 GLN A N 1
ATOM 2209 C CA . GLN A 1 290 ? 8.641 6.350 -15.601 1.00 98.50 290 GLN A CA 1
ATOM 2210 C C . GLN A 1 290 ? 9.045 5.906 -14.186 1.00 98.50 290 GLN A C 1
ATOM 2212 O O . GLN A 1 290 ? 8.180 5.575 -13.378 1.00 98.50 290 GLN A O 1
ATOM 2217 N N . GLN A 1 291 ? 10.336 5.980 -13.836 1.00 98.31 291 GLN A N 1
ATOM 2218 C CA . GLN A 1 291 ? 10.802 5.741 -12.464 1.00 98.31 291 GLN A CA 1
ATOM 2219 C C . GLN A 1 291 ? 10.131 6.694 -11.461 1.00 98.31 291 GLN A C 1
ATOM 2221 O O . GLN A 1 291 ? 9.702 6.258 -10.390 1.00 98.31 291 GLN A O 1
ATOM 2226 N N . GLU A 1 292 ? 10.042 7.988 -11.778 1.00 98.44 292 GLU A N 1
ATOM 2227 C CA . GLU A 1 292 ? 9.409 8.961 -10.885 1.00 98.44 292 GLU A CA 1
ATOM 2228 C C . GLU A 1 292 ? 7.902 8.709 -10.741 1.00 98.44 292 GLU A C 1
ATOM 2230 O O . GLU A 1 292 ? 7.380 8.874 -9.642 1.00 98.44 292 GLU A O 1
ATOM 2235 N N . ILE A 1 293 ? 7.206 8.220 -11.777 1.00 98.31 293 ILE A N 1
ATOM 2236 C CA . ILE A 1 293 ? 5.805 7.774 -11.653 1.00 98.31 293 ILE A CA 1
ATOM 2237 C C . ILE A 1 293 ? 5.682 6.667 -10.594 1.00 98.31 293 ILE A C 1
ATOM 2239 O O . ILE A 1 293 ? 4.874 6.790 -9.671 1.00 98.31 293 ILE A O 1
ATOM 2243 N N . LEU A 1 294 ? 6.520 5.625 -10.671 1.00 98.25 294 LEU A N 1
ATOM 2244 C CA . LEU A 1 294 ? 6.491 4.506 -9.719 1.00 98.25 294 LEU A CA 1
ATOM 2245 C C . LEU A 1 294 ? 6.795 4.955 -8.284 1.00 98.25 294 LEU A C 1
ATOM 2247 O O . LEU A 1 294 ? 6.139 4.522 -7.336 1.00 98.25 294 LEU A O 1
ATOM 2251 N N . LYS A 1 295 ? 7.781 5.840 -8.127 1.00 97.75 295 LYS A N 1
ATOM 2252 C CA . LYS A 1 295 ? 8.186 6.402 -6.834 1.00 97.75 295 LYS A CA 1
ATOM 2253 C C . LYS A 1 295 ? 7.104 7.299 -6.231 1.00 97.75 295 LYS A C 1
ATOM 2255 O O . LYS A 1 295 ? 6.838 7.199 -5.035 1.00 97.75 295 LYS A O 1
ATOM 2260 N N . ASN A 1 296 ? 6.464 8.139 -7.043 1.00 98.12 296 ASN A N 1
ATOM 2261 C CA . ASN A 1 296 ? 5.364 8.994 -6.603 1.00 98.12 296 ASN A CA 1
ATOM 2262 C C . ASN A 1 296 ? 4.173 8.156 -6.131 1.00 98.12 296 ASN A C 1
ATOM 2264 O O . ASN A 1 296 ? 3.624 8.440 -5.071 1.00 98.12 296 ASN A O 1
ATOM 2268 N N . ALA A 1 297 ? 3.827 7.082 -6.848 1.00 97.38 297 ALA A N 1
ATOM 2269 C CA . ALA A 1 297 ? 2.791 6.150 -6.410 1.00 97.38 297 ALA A CA 1
ATOM 2270 C C . ALA A 1 297 ? 3.109 5.536 -5.034 1.00 97.38 297 ALA A C 1
ATOM 2272 O O . ALA A 1 297 ? 2.276 5.609 -4.132 1.00 97.38 297 ALA A O 1
ATOM 2273 N N . LEU A 1 298 ? 4.336 5.036 -4.820 1.00 96.25 298 LEU A N 1
ATOM 2274 C CA . LEU A 1 298 ? 4.766 4.518 -3.512 1.00 96.25 298 LEU A CA 1
ATOM 2275 C C . LEU A 1 298 ? 4.681 5.587 -2.408 1.00 96.25 298 LEU A C 1
ATOM 2277 O O . LEU A 1 298 ? 4.220 5.306 -1.298 1.00 96.25 298 LEU A O 1
ATOM 2281 N N . GLN A 1 299 ? 5.101 6.820 -2.700 1.00 95.31 299 GLN A N 1
ATOM 2282 C CA . GLN A 1 299 ? 5.020 7.931 -1.753 1.00 95.31 299 GLN A CA 1
ATOM 2283 C C . GLN A 1 299 ? 3.566 8.250 -1.382 1.00 95.31 299 GLN A C 1
ATOM 2285 O O . GLN A 1 299 ? 3.258 8.410 -0.200 1.00 95.31 299 GLN A O 1
ATOM 2290 N N . THR A 1 300 ? 2.663 8.314 -2.360 1.00 95.31 300 THR A N 1
ATOM 2291 C CA . THR A 1 300 ? 1.246 8.590 -2.105 1.00 95.31 300 THR A CA 1
ATOM 2292 C C . THR A 1 300 ? 0.565 7.433 -1.373 1.00 95.31 300 THR A C 1
ATOM 2294 O O . THR A 1 300 ? -0.200 7.689 -0.446 1.00 95.31 300 THR A O 1
ATOM 2297 N N . LEU A 1 301 ? 0.879 6.173 -1.696 1.00 94.19 301 LEU A N 1
ATOM 2298 C CA . LEU A 1 301 ? 0.410 5.012 -0.926 1.00 94.19 301 LEU A CA 1
ATOM 2299 C C . LEU A 1 301 ? 0.884 5.078 0.532 1.00 94.19 301 LEU A C 1
ATOM 2301 O O . LEU A 1 301 ? 0.094 4.845 1.444 1.00 94.19 301 LEU A O 1
ATOM 2305 N N . THR A 1 302 ? 2.138 5.476 0.765 1.00 92.00 302 THR A N 1
ATOM 2306 C CA . THR A 1 302 ? 2.686 5.667 2.120 1.00 92.00 302 THR A CA 1
ATOM 2307 C C . THR A 1 302 ? 1.937 6.765 2.881 1.00 92.00 302 THR A C 1
ATOM 2309 O O . THR A 1 302 ? 1.612 6.597 4.056 1.00 92.00 302 THR A O 1
ATOM 2312 N N . GLN A 1 303 ? 1.619 7.884 2.220 1.00 91.81 303 GLN A N 1
ATOM 2313 C CA . GLN A 1 303 ? 0.825 8.968 2.811 1.00 91.81 303 GLN A CA 1
ATOM 2314 C C . GLN A 1 303 ? -0.605 8.520 3.131 1.00 91.81 303 GLN A C 1
ATOM 2316 O O . GLN A 1 303 ? -1.093 8.784 4.227 1.00 91.81 303 GLN A O 1
ATOM 2321 N N . LYS A 1 304 ? -1.265 7.808 2.212 1.00 90.19 304 LYS A N 1
ATOM 2322 C CA . LYS A 1 304 ? -2.616 7.273 2.424 1.00 90.19 304 LYS A CA 1
ATOM 2323 C C . LYS A 1 304 ? -2.655 6.266 3.575 1.00 90.19 304 LYS A C 1
ATOM 2325 O O . LYS A 1 304 ? -3.523 6.382 4.433 1.00 90.19 304 LYS A O 1
ATOM 2330 N N . TYR A 1 305 ? -1.667 5.373 3.667 1.00 89.75 305 TYR A N 1
ATOM 2331 C CA . TYR A 1 305 ? -1.489 4.503 4.832 1.00 89.75 305 TYR A CA 1
ATOM 2332 C C . TYR A 1 305 ? -1.307 5.310 6.125 1.00 89.75 305 TYR A C 1
ATOM 2334 O O . TYR A 1 305 ? -1.999 5.057 7.106 1.00 89.75 305 TYR A O 1
ATOM 2342 N N . SER A 1 306 ? -0.418 6.309 6.131 1.00 88.56 306 SER A N 1
ATOM 2343 C CA . SER A 1 306 ? -0.178 7.162 7.303 1.00 88.56 306 SER A CA 1
ATOM 2344 C C . SER A 1 306 ? -1.458 7.859 7.773 1.00 88.56 306 SER A C 1
ATOM 2346 O O . SER A 1 306 ? -1.722 7.921 8.974 1.00 88.56 306 SER A O 1
ATOM 2348 N N . ASN A 1 307 ? -2.268 8.352 6.834 1.00 87.44 307 ASN A N 1
ATOM 2349 C CA . ASN A 1 307 ? -3.564 8.955 7.128 1.00 87.44 307 ASN A CA 1
ATOM 2350 C C . ASN A 1 307 ? -4.530 7.913 7.705 1.00 87.44 307 ASN A C 1
ATOM 2352 O O . ASN A 1 307 ? -5.082 8.140 8.775 1.00 87.44 307 ASN A O 1
ATOM 2356 N N . ALA A 1 308 ? -4.672 6.745 7.068 1.00 86.38 308 ALA A N 1
ATOM 2357 C CA . ALA A 1 308 ? -5.531 5.665 7.554 1.00 86.38 308 ALA A CA 1
ATOM 2358 C C . ALA A 1 308 ? -5.145 5.193 8.965 1.00 86.38 308 ALA A C 1
ATOM 2360 O O . ALA A 1 308 ? -6.015 4.999 9.819 1.00 86.38 308 ALA A O 1
ATOM 2361 N N . ASN A 1 309 ? -3.842 5.061 9.226 1.00 87.62 309 ASN A N 1
ATOM 2362 C CA . ASN A 1 309 ? -3.298 4.693 10.526 1.00 87.62 309 ASN A CA 1
ATOM 2363 C C . ASN A 1 309 ? -3.600 5.765 11.578 1.00 87.62 309 ASN A C 1
ATOM 2365 O O . ASN A 1 309 ? -4.080 5.439 12.659 1.00 87.62 309 ASN A O 1
ATOM 2369 N N . SER A 1 310 ? -3.387 7.045 11.253 1.00 88.12 310 SER A N 1
ATOM 2370 C CA . SER A 1 310 ? -3.685 8.151 12.168 1.00 88.12 310 SER A CA 1
ATOM 2371 C C . SER A 1 310 ? -5.175 8.253 12.485 1.00 88.12 310 SER A C 1
ATOM 2373 O O . SER A 1 310 ? -5.529 8.450 13.645 1.00 88.12 310 SER A O 1
ATOM 2375 N N . THR A 1 311 ? -6.054 8.105 11.492 1.00 85.38 311 THR A N 1
ATOM 2376 C CA . THR A 1 311 ? -7.506 8.122 11.707 1.00 85.38 311 THR A CA 1
ATOM 2377 C C . THR A 1 311 ? -7.928 6.956 12.605 1.00 85.38 311 THR A C 1
ATOM 2379 O O . THR A 1 311 ? -8.751 7.130 13.503 1.00 85.38 311 THR A O 1
ATOM 2382 N N . TYR A 1 312 ? -7.322 5.778 12.427 1.00 86.94 312 TYR A N 1
ATOM 2383 C CA . TYR A 1 312 ? -7.613 4.617 13.266 1.00 86.94 312 TYR A CA 1
ATOM 2384 C C . TYR A 1 312 ? -7.094 4.779 14.698 1.00 86.94 312 TYR A C 1
ATOM 2386 O O . TYR A 1 312 ? -7.821 4.503 15.649 1.00 86.94 312 TYR A O 1
ATOM 2394 N N . ASP A 1 313 ? -5.875 5.287 14.873 1.00 88.62 313 ASP A N 1
ATOM 2395 C CA . ASP A 1 313 ? -5.310 5.588 16.190 1.00 88.62 313 ASP A CA 1
ATOM 2396 C C . ASP A 1 313 ? -6.135 6.648 16.938 1.00 88.62 313 ASP A C 1
ATOM 2398 O O . ASP A 1 313 ? -6.399 6.493 18.131 1.00 88.62 313 ASP A O 1
ATOM 2402 N N . ASN A 1 314 ? -6.631 7.674 16.240 1.00 87.88 314 ASN A N 1
ATOM 2403 C CA . ASN A 1 314 ? -7.542 8.662 16.822 1.00 87.88 314 ASN A CA 1
ATOM 2404 C C . ASN A 1 314 ? -8.841 8.015 17.321 1.00 87.88 314 ASN A C 1
ATOM 2406 O O . ASN A 1 314 ? -9.262 8.296 18.444 1.00 87.88 314 ASN A O 1
ATOM 2410 N N . LEU A 1 315 ? -9.441 7.105 16.545 1.00 87.00 315 LEU A N 1
ATOM 2411 C CA . LEU A 1 315 ? -10.610 6.343 16.988 1.00 87.00 315 LEU A CA 1
ATOM 2412 C C . LEU A 1 315 ? -10.288 5.517 18.244 1.00 87.00 315 LEU A C 1
ATOM 2414 O O . LEU A 1 315 ? -11.014 5.592 19.232 1.00 87.00 315 LEU A O 1
ATOM 2418 N N . VAL A 1 316 ? -9.171 4.781 18.257 1.00 89.62 316 VAL A N 1
ATOM 2419 C CA . VAL A 1 316 ? -8.740 3.992 19.428 1.00 89.62 316 VAL A CA 1
ATOM 2420 C C . VAL A 1 316 ? -8.526 4.880 20.660 1.00 89.62 316 VAL A C 1
ATOM 2422 O O . VAL A 1 316 ? -8.914 4.494 21.764 1.00 89.62 316 VAL A O 1
ATOM 2425 N N . LYS A 1 317 ? -7.970 6.085 20.496 1.00 90.38 317 LYS A N 1
ATOM 2426 C CA . LYS A 1 317 ? -7.780 7.062 21.582 1.00 90.38 317 LYS A CA 1
ATOM 2427 C C . LYS A 1 317 ? -9.096 7.602 22.133 1.00 90.38 317 LYS A C 1
ATOM 2429 O O . LYS A 1 317 ? -9.233 7.691 23.352 1.00 90.38 317 LYS A O 1
ATOM 2434 N N . VAL A 1 318 ? -10.066 7.917 21.273 1.00 88.19 318 VAL A N 1
ATOM 2435 C CA . VAL A 1 318 ? -11.416 8.321 21.705 1.00 88.19 318 VAL A CA 1
ATOM 2436 C C . VAL A 1 318 ? -12.052 7.209 22.539 1.00 88.19 318 VAL A C 1
ATOM 2438 O O . VAL A 1 318 ? -12.532 7.461 23.642 1.00 88.19 318 VAL A O 1
ATOM 2441 N N . LEU A 1 319 ? -11.976 5.962 22.069 1.00 88.44 319 LEU A N 1
ATOM 2442 C CA . LEU A 1 319 ? -12.496 4.806 22.802 1.00 88.44 319 LEU A CA 1
ATOM 2443 C C . LEU A 1 319 ? -11.797 4.606 24.146 1.00 88.44 319 LEU A C 1
ATOM 2445 O O . LEU A 1 319 ? -12.458 4.411 25.162 1.00 88.44 319 LEU A O 1
ATOM 2449 N N . SER A 1 320 ? -10.469 4.708 24.160 1.00 91.44 320 SER A N 1
ATOM 2450 C CA . SER A 1 320 ? -9.647 4.646 25.368 1.00 91.44 320 SER A CA 1
ATOM 2451 C C . SER A 1 320 ? -10.070 5.703 26.398 1.00 91.44 320 SER A C 1
ATOM 2453 O O . SER A 1 320 ? -10.321 5.378 27.557 1.00 91.44 320 SER A O 1
ATOM 2455 N N . SER A 1 321 ? -10.249 6.958 25.972 1.00 89.75 321 SER A N 1
ATOM 2456 C CA . SER A 1 321 ? -10.715 8.038 26.849 1.00 89.75 321 SER A CA 1
ATOM 2457 C C . SER A 1 321 ? -12.120 7.773 27.396 1.00 89.75 321 SER A C 1
ATOM 2459 O O . SER A 1 321 ? -12.382 8.020 28.574 1.00 89.75 321 SER A O 1
ATOM 2461 N N . THR A 1 322 ? -13.026 7.247 26.569 1.00 87.38 322 THR A N 1
ATOM 2462 C CA . THR A 1 322 ? -14.389 6.905 26.994 1.00 87.38 322 THR A CA 1
ATOM 2463 C C . THR A 1 322 ? -14.394 5.788 28.038 1.00 87.38 322 THR A C 1
ATOM 2465 O O . THR A 1 322 ? -15.061 5.922 29.065 1.00 87.38 322 THR A O 1
ATOM 2468 N N . ILE A 1 323 ? -13.607 4.726 27.824 1.00 88.75 323 ILE A N 1
ATOM 2469 C CA . ILE A 1 323 ? -13.451 3.608 28.769 1.00 88.75 323 ILE A CA 1
ATOM 2470 C C . ILE A 1 323 ? -12.866 4.099 30.096 1.00 88.75 323 ILE A C 1
ATOM 2472 O O . ILE A 1 323 ? -13.366 3.725 31.156 1.00 88.75 323 ILE A O 1
ATOM 2476 N N . SER A 1 324 ? -11.857 4.974 30.052 1.00 89.94 324 SER A N 1
ATOM 2477 C CA . SER A 1 324 ? -11.271 5.589 31.250 1.00 89.94 324 SER A CA 1
ATOM 2478 C C . SER A 1 324 ? -12.312 6.366 32.063 1.00 89.94 324 SER A C 1
ATOM 2480 O O . SER A 1 324 ? -12.408 6.176 33.274 1.00 89.94 324 SER A O 1
ATOM 2482 N N . ALA A 1 325 ? -13.158 7.166 31.410 1.00 87.00 325 ALA A N 1
ATOM 2483 C CA . ALA A 1 325 ? -14.229 7.898 32.089 1.00 87.00 325 ALA A CA 1
ATOM 2484 C C . ALA A 1 325 ? -15.295 6.964 32.707 1.00 87.00 325 ALA A C 1
ATOM 2486 O O . ALA A 1 325 ? -15.755 7.193 33.832 1.00 87.00 325 ALA A O 1
ATOM 2487 N N . CYS A 1 326 ? -15.658 5.871 32.021 1.00 84.50 326 CYS A N 1
ATOM 2488 C CA . CYS A 1 326 ? -16.521 4.828 32.591 1.00 84.50 326 CYS A CA 1
ATOM 2489 C C . CYS A 1 326 ? -15.870 4.166 33.817 1.00 84.50 326 CYS A C 1
ATOM 2491 O O . CYS A 1 326 ? -16.547 3.925 34.816 1.00 84.50 326 CYS A O 1
ATOM 2493 N N . LEU A 1 327 ? -14.562 3.897 33.765 1.00 87.94 327 LEU A N 1
ATOM 2494 C CA . LEU A 1 327 ? -13.801 3.281 34.853 1.00 87.94 327 LEU A CA 1
ATOM 2495 C C . LEU A 1 327 ? -13.742 4.172 36.097 1.00 87.94 327 LEU A C 1
ATOM 2497 O O . LEU A 1 327 ? -13.941 3.679 37.206 1.00 87.94 327 LEU A O 1
ATOM 2501 N N . GLU A 1 328 ? -13.489 5.469 35.928 1.00 87.50 328 GLU A N 1
ATOM 2502 C CA . GLU A 1 328 ? -13.495 6.439 37.030 1.00 87.50 328 GLU A CA 1
ATOM 2503 C C . GLU A 1 328 ? -14.872 6.524 37.691 1.00 87.50 328 GLU A C 1
ATOM 2505 O O . GLU A 1 328 ? -14.981 6.447 38.917 1.00 87.50 328 GLU A O 1
ATOM 2510 N N . THR A 1 329 ? -15.927 6.582 36.875 1.00 84.31 329 THR A N 1
ATOM 2511 C CA . THR A 1 329 ? -17.313 6.578 37.353 1.00 84.31 329 THR A CA 1
ATOM 2512 C C . THR A 1 329 ? -17.605 5.305 38.149 1.00 84.31 329 THR A C 1
ATOM 2514 O O . THR A 1 329 ? -18.053 5.379 39.293 1.00 84.31 329 THR A O 1
ATOM 2517 N N . ALA A 1 330 ? -17.270 4.135 37.601 1.00 83.06 330 ALA A N 1
ATOM 2518 C CA . ALA A 1 330 ? -17.464 2.848 38.260 1.00 83.06 330 ALA A CA 1
ATOM 2519 C C . ALA A 1 330 ? -16.709 2.751 39.601 1.00 83.06 330 ALA A C 1
ATOM 2521 O O . ALA A 1 330 ? -17.276 2.334 40.611 1.00 83.06 330 ALA A O 1
ATOM 2522 N N . LYS A 1 331 ? -15.447 3.195 39.643 1.00 85.81 331 LYS A N 1
ATOM 2523 C CA . LYS A 1 331 ? -14.644 3.225 40.876 1.00 85.81 331 LYS A CA 1
ATOM 2524 C C . LYS A 1 331 ? -15.226 4.168 41.925 1.00 85.81 331 LYS A C 1
ATOM 2526 O O . LYS A 1 331 ? -15.197 3.825 43.103 1.00 85.81 331 LYS A O 1
ATOM 2531 N N . SER A 1 332 ? -15.772 5.316 41.518 1.00 82.81 332 SER A N 1
ATOM 2532 C CA . SER A 1 332 ? -16.389 6.263 42.454 1.00 82.81 332 SER A CA 1
ATOM 2533 C C . SER A 1 332 ? -17.602 5.667 43.180 1.00 82.81 332 SER A C 1
ATOM 2535 O O . SER A 1 332 ? -17.751 5.884 44.378 1.00 82.81 332 SER A O 1
ATOM 2537 N N . PHE A 1 333 ? -18.403 4.838 42.497 1.00 78.81 333 PHE A N 1
ATOM 2538 C CA . PHE A 1 333 ? -19.548 4.144 43.099 1.00 78.81 333 PHE A CA 1
ATOM 2539 C C . PHE A 1 333 ? -19.148 3.041 44.086 1.00 78.81 333 PHE A C 1
ATOM 2541 O O . PHE A 1 333 ? -19.892 2.789 45.023 1.00 78.81 333 PHE A O 1
ATOM 2548 N N . LEU A 1 334 ? -17.993 2.393 43.900 1.00 75.88 334 LEU A N 1
ATOM 2549 C CA . LEU A 1 334 ? -17.481 1.374 44.832 1.00 75.88 334 LEU A CA 1
ATOM 2550 C C . LEU A 1 334 ? -16.806 1.970 46.076 1.00 75.88 334 LEU A C 1
ATOM 2552 O O . LEU A 1 334 ? -16.596 1.264 47.060 1.00 75.88 334 LEU A O 1
ATOM 2556 N N . GL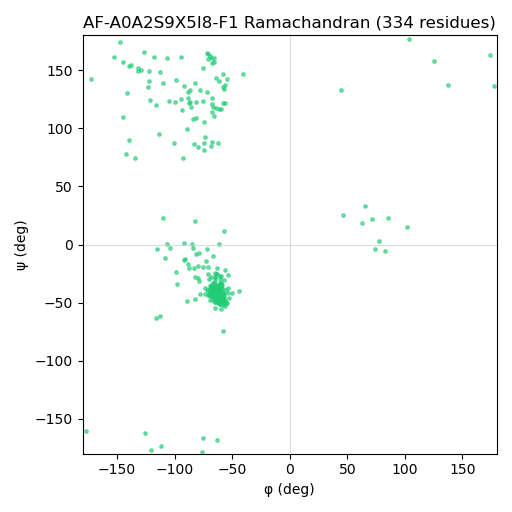N A 1 335 ? -16.412 3.244 46.017 1.00 73.25 335 GLN A N 1
ATOM 2557 C CA . GLN A 1 335 ? -15.805 3.969 47.138 1.00 73.25 335 GLN A CA 1
ATOM 2558 C C . GLN A 1 335 ? -16.833 4.718 48.003 1.00 73.25 335 GLN A C 1
ATOM 2560 O O . GLN A 1 335 ? -16.465 5.179 49.086 1.00 73.25 335 GLN A O 1
ATOM 2565 N N . ALA A 1 336 ? -18.072 4.863 47.518 1.00 54.81 336 ALA A N 1
ATOM 2566 C CA . ALA A 1 336 ? -19.195 5.511 48.200 1.00 54.81 336 ALA A CA 1
ATOM 2567 C C . ALA A 1 336 ? -19.947 4.535 49.118 1.00 54.81 336 ALA A C 1
ATOM 2569 O O . ALA A 1 336 ? -20.373 4.985 50.207 1.00 54.81 336 ALA A O 1
#

Nearest PDB structures (foldseek):
  2ym9-assembly5_A  TM=8.785E-01  e=8.872E-19  Salmonella enterica subsp. enterica serovar Typhimurium str. SL1344
  3o01-assembly2_B  TM=8.750E-01  e=1.082E-18  Salmonella enterica subsp. enterica serovar Typhimurium
  2ym9-assembly5_B  TM=8.890E-01  e=3.751E-18  Salmonella enterica subsp. enterica serovar Typhimurium str. SL1344
  3o01-assembly1_A  TM=8.790E-01  e=4.809E-18  Salmonella enterica subsp. enterica serovar Typhimurium
  3o02-assembly2_B  TM=8.721E-01  e=2.607E-17  Salmonella enterica subsp. enterica serovar Typhimurium

Secondary structure (DSSP, 8-state):
---------------PPP------PPPP-HHHHHHHHHHHHHHHHHHHHHTSS-TT-HHHHHHHHHHHHHHHHHHHHHHHTTPPPPHHHHHHHHHHHHHHHHTT---TT----SS------HHHHHHHHHHHHHHHIIIIIHHHHHHHHHHHHHHHHHHHHTGGGHHHHEEE-SSTTEEEEEHHHHHHHHHHHHHHSSTTTS-EEESPTTTSSSSSBS-HHHHHHHHHHSTTEEEEESSTTSS-EEEEE--HHHHHHHHHHHTT----TT-EEEEEHHHHHHHHHHHHHHHHHHHHHHHHHHHHHHHHHHHHHHHHHHHHHHHHHHHHHHHHHHH-

Solvent-accessible surface area (backbone atoms only — not comparable to full-atom values): 18935 Å² total; per-residue (Å²): 133,90,78,88,89,84,88,87,90,88,82,91,81,89,81,79,84,83,83,80,78,8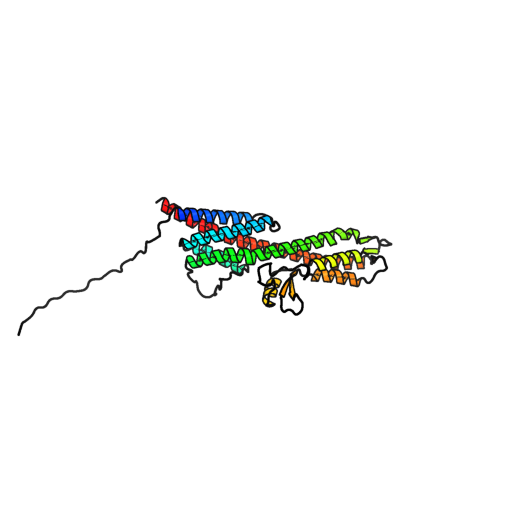6,81,76,76,76,80,74,44,76,66,56,48,51,47,35,54,50,28,40,51,30,32,52,53,39,44,53,54,71,70,47,95,49,86,80,37,65,66,57,52,54,48,44,54,53,38,49,53,51,26,43,53,34,49,51,56,47,45,76,68,64,64,79,69,53,72,70,48,50,51,51,50,51,52,42,51,49,60,37,44,75,72,70,39,72,43,94,82,64,80,76,63,97,78,68,92,73,83,66,51,57,61,57,46,43,50,48,50,43,44,35,62,54,30,37,56,55,64,40,39,39,45,37,47,54,37,42,45,54,51,48,52,49,53,49,48,49,42,60,61,43,62,69,42,43,75,77,34,51,39,84,36,99,48,100,59,33,37,23,32,36,50,54,64,52,47,51,43,51,50,52,50,48,54,51,40,29,78,94,69,28,34,69,50,32,54,44,92,78,74,32,99,84,57,44,33,79,46,61,66,64,34,44,56,51,28,74,74,34,64,57,37,33,69,44,57,65,59,77,92,64,66,27,23,29,21,24,51,47,52,64,48,57,53,48,47,46,54,60,53,58,72,75,54,90,52,66,103,79,33,50,47,75,36,42,56,69,59,48,50,53,53,50,51,55,45,50,52,33,52,49,52,56,50,50,20,52,52,51,41,52,51,52,33,53,50,42,48,50,49,49,41,51,35,42,48,49,52,36,53,44,40,50,54,52,38,52,54,44,52,52,63,73,73,105

Radius of gyration: 32.24 Å; Cα contacts (8 Å, |Δi|>4): 363; chains: 1; bounding box: 128×37×87 Å

pLDDT: mean 81.57, std 18.4, range [28.52, 98.5]

Mean predicted aligned error: 10.48 Å